Protein AF-A0A5S3UW34-F1 (afdb_monomer)

Solvent-accessible surface area (backbone atoms only — not comparable to full-atom values): 11222 Å² total; per-residue (Å²): 96,86,64,53,44,56,56,47,24,54,54,36,42,78,72,75,40,88,50,52,33,68,52,45,44,57,52,21,54,77,70,61,38,68,46,58,70,44,28,46,50,56,47,50,56,42,38,75,74,68,66,60,89,73,54,70,74,49,48,54,52,50,51,50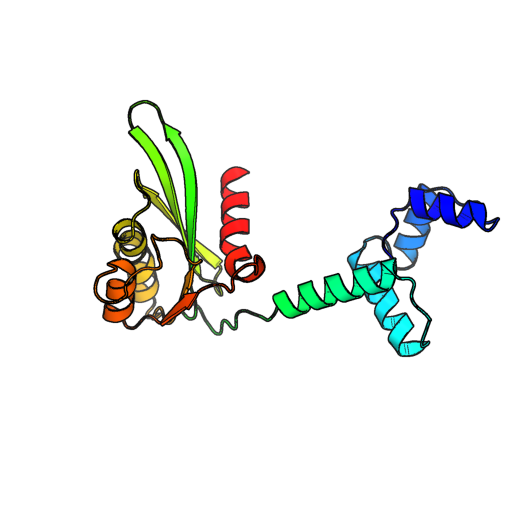,47,50,49,52,52,59,54,53,52,69,81,85,56,90,43,66,34,46,33,32,40,42,49,79,43,82,75,48,71,44,93,97,75,41,50,35,28,33,42,34,40,31,31,70,56,72,63,55,66,49,76,49,80,35,70,58,88,39,23,62,57,59,37,44,50,40,68,77,52,48,51,60,57,36,51,76,71,76,30,66,57,45,24,40,36,30,60,80,48,74,34,62,41,68,62,61,95,76,25,58,25,47,45,51,30,56,76,66,66,27,44,83,45,62,53,60,88,95,46,73,57,78,58,43,65,58,56,50,49,53,54,50,66,75,73,109

Secondary structure (DSSP, 8-state):
----HHHHHHHHHHTT----HHHHHHHHHHTT-SSHHHHHHHHHHHHHHH-PPPPHHHHHHHHHHHHHHHHT------STTS-EEEEEEEEEEETTTEEEEEEEEEETTT--EEEEEESS--HHHHHHHIIIIIHHHHHTTT----EEEE-S-TTT-S-GGG-HHHHHHHHTT-EEEEPPTT-TTTTHHHHHHHHHHHH-

Structure (mmCIF, N/CA/C/O backbone):
data_AF-A0A5S3UW34-F1
#
_entry.id   AF-A0A5S3UW34-F1
#
loop_
_atom_site.group_PDB
_atom_site.id
_atom_site.type_symbol
_atom_site.label_atom_id
_atom_site.label_alt_id
_atom_site.label_comp_id
_atom_site.label_asym_id
_atom_site.label_entity_id
_atom_site.label_seq_id
_atom_site.pdbx_PDB_ins_code
_atom_site.Cartn_x
_atom_site.Cartn_y
_atom_site.Cartn_z
_atom_site.occupancy
_atom_site.B_iso_or_equiv
_atom_site.auth_seq_id
_atom_site.auth_comp_id
_atom_site.auth_asym_id
_atom_site.auth_atom_id
_atom_site.pdbx_PDB_model_num
ATOM 1 N N . PRO A 1 1 ? -19.300 14.286 23.285 1.00 77.81 1 PRO A N 1
ATOM 2 C CA . PRO A 1 1 ? -18.092 13.432 23.132 1.00 77.81 1 PRO A CA 1
ATOM 3 C C . PRO A 1 1 ? -16.837 14.177 22.623 1.00 77.81 1 PRO A C 1
ATOM 5 O O . PRO A 1 1 ? -15.735 13.775 22.987 1.00 77.81 1 PRO A O 1
ATOM 8 N N . ALA A 1 2 ? -16.990 15.236 21.809 1.00 76.75 2 ALA A N 1
ATOM 9 C CA . ALA A 1 2 ? -15.899 15.900 21.075 1.00 76.75 2 ALA A CA 1
ATOM 10 C C . ALA A 1 2 ? -14.986 16.829 21.897 1.00 76.75 2 ALA A C 1
ATOM 12 O O . ALA A 1 2 ? -13.933 17.244 21.423 1.00 76.75 2 ALA A O 1
ATOM 13 N N . HIS A 1 3 ? -15.357 17.182 23.125 1.00 84.88 3 HIS A N 1
ATOM 14 C CA . HIS A 1 3 ? -14.523 18.041 23.962 1.00 84.88 3 HIS A CA 1
ATOM 15 C C . HIS A 1 3 ? -13.394 17.258 24.637 1.00 84.88 3 HIS A C 1
ATOM 17 O O . HIS A 1 3 ? -13.577 16.127 25.085 1.00 84.88 3 HIS A O 1
ATOM 23 N N . GLY A 1 4 ? -12.221 17.888 24.743 1.00 85.75 4 GLY A N 1
ATOM 24 C CA . GLY A 1 4 ? -11.148 17.434 25.627 1.00 85.75 4 GLY A CA 1
ATOM 25 C C . GLY A 1 4 ? -11.466 17.713 27.101 1.00 85.75 4 GLY A C 1
ATOM 26 O O . GLY A 1 4 ? -12.399 18.455 27.422 1.00 85.75 4 GLY A O 1
ATOM 27 N N . GLN A 1 5 ? -10.669 17.146 28.009 1.00 90.00 5 GLN A N 1
ATOM 28 C CA . GLN A 1 5 ? -10.894 17.224 29.462 1.00 90.00 5 GLN A CA 1
ATOM 29 C C . GLN A 1 5 ? -10.982 18.672 29.992 1.00 90.00 5 GLN A C 1
ATOM 31 O O . GLN A 1 5 ? -11.862 18.994 30.786 1.00 90.00 5 GLN A O 1
ATOM 36 N N . HIS A 1 6 ? -10.135 19.579 29.488 1.00 91.62 6 HIS A N 1
ATOM 37 C CA . HIS A 1 6 ? -10.123 20.990 29.898 1.00 91.62 6 HIS A CA 1
ATOM 38 C C . HIS A 1 6 ? -11.325 21.765 29.355 1.00 91.62 6 HIS A C 1
ATOM 40 O O . HIS A 1 6 ? -11.953 22.525 30.084 1.00 91.62 6 HIS A O 1
ATOM 46 N N . ARG A 1 7 ? -11.700 21.527 28.093 1.00 90.56 7 ARG A N 1
ATOM 47 C CA . ARG A 1 7 ? -12.892 22.147 27.504 1.00 90.56 7 ARG A CA 1
ATOM 48 C C . ARG A 1 7 ? -14.166 21.682 28.209 1.00 90.56 7 ARG A C 1
ATOM 50 O O . ARG A 1 7 ? -15.016 22.502 28.513 1.00 90.56 7 ARG A O 1
ATOM 57 N N . THR A 1 8 ? -14.253 20.396 28.542 1.00 92.12 8 THR A N 1
ATOM 58 C CA . THR A 1 8 ? -15.377 19.831 29.308 1.00 92.12 8 THR A CA 1
ATOM 59 C C . THR A 1 8 ? -15.473 20.459 30.699 1.00 92.12 8 THR A C 1
ATOM 61 O O . THR A 1 8 ? -16.551 20.861 31.116 1.00 92.12 8 THR A O 1
ATOM 64 N N . SER A 1 9 ? -14.340 20.608 31.392 1.00 94.94 9 SER A N 1
ATOM 65 C CA . SER A 1 9 ? -14.259 21.304 32.684 1.00 94.94 9 SER A CA 1
ATOM 66 C C . SER A 1 9 ? -14.766 22.753 32.599 1.00 94.94 9 SER A C 1
ATOM 68 O O . SER A 1 9 ? -15.541 23.183 33.453 1.00 94.94 9 SER A O 1
ATOM 70 N N . ASN A 1 10 ? -14.404 23.486 31.541 1.00 94.25 10 ASN A N 1
ATOM 71 C CA . ASN A 1 10 ? -14.883 24.852 31.317 1.00 94.25 10 ASN A CA 1
ATOM 72 C C . ASN A 1 10 ? -16.392 24.917 31.029 1.00 94.25 10 ASN A C 1
ATOM 74 O O . ASN A 1 10 ? -17.062 25.803 31.554 1.00 94.25 10 ASN A O 1
ATOM 78 N N . GLU A 1 11 ? -16.938 23.994 30.231 1.00 92.50 11 GLU A N 1
ATOM 79 C CA . GLU A 1 11 ? -18.384 23.948 29.962 1.00 92.50 11 GLU A CA 1
ATOM 80 C C . GLU A 1 11 ? -19.192 23.593 31.218 1.00 92.50 11 GLU A C 1
ATOM 82 O O . GLU A 1 11 ? -20.201 24.236 31.498 1.00 92.50 11 GLU A O 1
ATOM 87 N N . LEU A 1 12 ? -18.710 22.652 32.038 1.00 93.38 12 LEU A N 1
ATOM 88 C CA . LEU A 1 12 ? -19.326 22.327 33.330 1.00 93.38 12 LEU A CA 1
ATOM 89 C C . LEU A 1 12 ? -19.333 23.532 34.276 1.00 93.38 12 LEU A C 1
ATOM 91 O O . LEU A 1 12 ? -20.335 23.794 34.939 1.00 93.38 12 LEU A O 1
ATOM 95 N N . ARG A 1 13 ? -18.252 24.321 34.284 1.00 94.56 13 ARG A N 1
ATOM 96 C CA . ARG A 1 13 ? -18.172 25.534 35.106 1.00 94.56 13 ARG A CA 1
ATOM 97 C C . ARG A 1 13 ? -19.239 26.559 34.730 1.00 94.56 13 ARG A C 1
ATOM 99 O O . ARG A 1 13 ? -19.814 27.171 35.624 1.00 94.56 13 ARG A O 1
ATOM 106 N N . LYS A 1 14 ? -19.538 26.728 33.437 1.00 93.06 14 LYS A N 1
ATOM 107 C CA . LYS A 1 14 ? -20.626 27.615 32.978 1.00 93.06 14 LYS A CA 1
ATOM 108 C C . LYS A 1 14 ? -22.001 27.164 33.481 1.00 93.06 14 LYS A C 1
ATOM 110 O O . LYS A 1 14 ? -22.890 27.990 33.622 1.00 93.06 14 LYS A O 1
ATOM 115 N N . GLN A 1 15 ? -22.156 25.876 33.777 1.00 92.56 15 GLN A N 1
ATOM 116 C CA . GLN A 1 15 ? -23.370 25.277 34.336 1.00 92.56 15 GLN A CA 1
ATOM 117 C C . GLN A 1 15 ? -23.355 25.227 35.877 1.00 92.56 15 GLN A C 1
ATOM 119 O O . GLN A 1 15 ? -24.213 24.592 36.480 1.00 92.56 15 GLN A O 1
ATOM 124 N N . GLY A 1 16 ? -22.374 25.865 36.528 1.00 93.88 16 GLY A N 1
ATOM 125 C CA . GLY A 1 16 ? -22.238 25.885 37.988 1.00 93.88 16 GLY A CA 1
ATOM 126 C C . GLY A 1 16 ? -21.572 24.643 38.590 1.00 93.88 16 GLY A C 1
ATOM 127 O O . GLY A 1 16 ? -21.506 24.517 39.810 1.00 93.88 16 GLY A O 1
ATOM 128 N N . VAL A 1 17 ? -21.042 23.732 37.766 1.00 95.00 17 VAL A N 1
ATOM 129 C CA . VAL A 1 17 ? -20.365 22.509 38.218 1.00 95.00 17 VAL A CA 1
ATOM 130 C C . VAL A 1 17 ? -18.847 22.696 38.175 1.00 95.00 17 VAL A C 1
ATOM 132 O O . VAL A 1 17 ? -18.231 22.798 37.113 1.00 95.00 17 VAL A O 1
ATOM 135 N N . PHE A 1 18 ? -18.210 22.711 39.345 1.00 94.12 18 PHE A N 1
ATOM 136 C CA . PHE A 1 18 ? -16.778 22.987 39.481 1.00 94.12 18 PHE A CA 1
ATOM 137 C C . PHE A 1 18 ? -15.956 21.697 39.570 1.00 94.12 18 PHE A C 1
ATOM 139 O O . PHE A 1 18 ? -15.759 21.135 40.643 1.00 94.12 18 PHE A O 1
ATOM 146 N N . VAL A 1 19 ? -15.429 21.243 38.431 1.00 94.88 19 VAL A N 1
ATOM 147 C CA . VAL A 1 19 ? -14.521 20.085 38.346 1.00 94.88 19 VAL A CA 1
ATOM 148 C C . VAL A 1 19 ? -13.300 20.468 37.517 1.00 94.88 19 VAL A C 1
ATOM 150 O O . VAL A 1 19 ? -13.445 21.100 36.473 1.00 94.88 19 VAL A O 1
ATOM 153 N N . SER A 1 20 ? -12.091 20.106 37.959 1.00 95.50 20 SER A N 1
ATOM 154 C CA . SER A 1 20 ? -10.848 20.368 37.215 1.00 95.50 20 SER A CA 1
ATOM 155 C C . SER A 1 20 ? -10.716 19.467 35.980 1.00 95.50 20 SER A C 1
ATOM 157 O O . SER A 1 20 ? -11.310 18.393 35.921 1.00 95.50 20 SER A O 1
ATOM 159 N N . GLY A 1 21 ? -9.890 19.853 34.999 1.00 93.12 21 GLY A N 1
ATOM 160 C CA . GLY A 1 21 ? -9.625 19.011 33.821 1.00 93.12 21 GLY A CA 1
ATOM 161 C C . GLY A 1 21 ? -9.104 17.613 34.185 1.00 93.12 21 GLY A C 1
ATOM 162 O O . GLY A 1 21 ? -9.556 16.619 33.620 1.00 93.12 21 GLY A O 1
ATOM 163 N N . SER A 1 22 ? -8.227 17.514 35.188 1.00 95.19 22 SER A N 1
ATOM 164 C CA . SER A 1 22 ? -7.768 16.225 35.725 1.00 95.19 22 SER A CA 1
ATOM 165 C C . SER A 1 22 ? -8.901 15.449 36.403 1.00 95.19 22 SER A C 1
ATOM 167 O O . SER A 1 22 ? -9.013 14.242 36.211 1.00 95.19 22 SER A O 1
ATOM 169 N N . GLY A 1 23 ? -9.790 16.135 37.132 1.00 95.69 23 GLY A N 1
ATOM 170 C CA . GLY A 1 23 ? -10.987 15.529 37.721 1.00 95.69 23 GLY A CA 1
ATOM 171 C C . GLY A 1 23 ? -11.925 14.935 36.668 1.00 95.69 23 GLY A C 1
ATOM 172 O O . GLY A 1 23 ? -12.374 13.800 36.820 1.00 95.69 23 GLY A O 1
ATOM 173 N N . VAL A 1 24 ? -12.143 15.645 35.555 1.00 95.31 24 VAL A N 1
ATOM 174 C CA . VAL A 1 24 ? -12.906 15.133 34.403 1.00 95.31 24 VAL A CA 1
ATOM 175 C C . VAL A 1 24 ? -12.277 13.845 33.866 1.00 95.31 24 VAL A C 1
ATOM 177 O O . VAL A 1 24 ? -12.989 12.867 33.650 1.00 95.31 24 VAL A O 1
ATOM 180 N N . ARG A 1 25 ? -10.947 13.800 33.706 1.00 92.38 25 ARG A N 1
ATOM 181 C CA . ARG A 1 25 ? -10.241 12.592 33.247 1.00 92.38 25 ARG A CA 1
ATOM 182 C C . ARG A 1 25 ? -10.419 11.414 34.203 1.00 92.38 25 ARG A C 1
ATOM 184 O O . ARG A 1 25 ? -10.706 10.311 33.745 1.00 92.38 25 ARG A O 1
ATOM 191 N N . SER A 1 26 ? -10.276 11.633 35.508 1.00 95.75 26 SER A N 1
ATOM 192 C CA . SER A 1 26 ? -10.452 10.578 36.515 1.00 95.75 26 SER A CA 1
ATOM 193 C C . SER A 1 26 ? -11.883 10.039 36.545 1.00 95.75 26 SER A C 1
ATOM 195 O O . 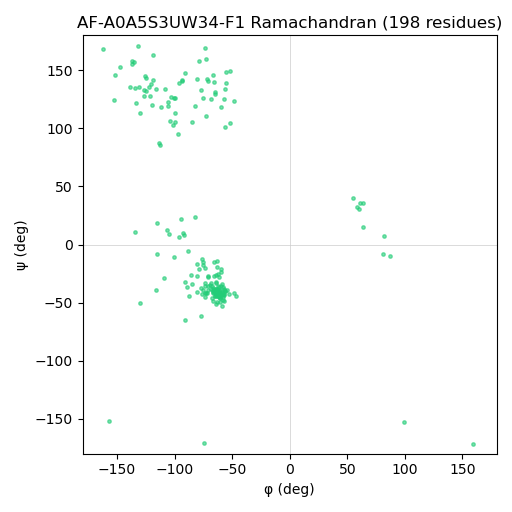SER A 1 26 ? -12.089 8.836 36.684 1.00 95.75 26 SER A O 1
ATOM 197 N N . ILE A 1 27 ? -12.887 10.905 36.374 1.00 94.75 27 ILE A N 1
ATOM 198 C CA . ILE A 1 27 ? -14.288 10.484 36.224 1.00 94.75 27 ILE A CA 1
ATOM 199 C C . ILE A 1 27 ? -14.442 9.647 34.954 1.00 94.75 27 ILE A C 1
ATOM 201 O O . ILE A 1 27 ? -14.970 8.542 35.017 1.00 94.75 27 ILE A O 1
ATOM 205 N N . TRP A 1 28 ? -13.928 10.122 33.820 1.00 95.44 28 TRP A N 1
ATOM 206 C CA . TRP A 1 28 ? -13.996 9.375 32.570 1.00 95.44 28 TRP A CA 1
ATOM 207 C C . TRP A 1 28 ? -13.364 7.990 32.668 1.00 95.44 28 TRP A C 1
ATOM 209 O O . TRP A 1 28 ? -13.982 7.036 32.218 1.00 95.44 28 TRP A O 1
ATOM 219 N N . LEU A 1 29 ? -12.198 7.846 33.298 1.00 92.88 29 LEU A N 1
ATOM 220 C CA . LEU A 1 29 ? -11.568 6.537 33.498 1.00 92.88 29 LEU A CA 1
ATOM 221 C C . LEU A 1 29 ? -12.469 5.566 34.273 1.00 92.88 29 LEU A C 1
ATOM 223 O O . LEU A 1 29 ? -12.617 4.420 33.860 1.00 92.88 29 LEU A O 1
ATOM 227 N N . ARG A 1 30 ? -13.124 6.029 35.345 1.00 94.94 30 ARG A N 1
ATOM 228 C CA . ARG A 1 30 ? -14.034 5.195 36.154 1.00 94.94 30 ARG A CA 1
ATOM 229 C C . ARG A 1 30 ? -15.284 4.747 35.400 1.00 94.94 30 ARG A C 1
ATOM 231 O O . ARG A 1 30 ? -15.838 3.705 35.723 1.00 94.94 30 ARG A O 1
ATOM 238 N N . HIS A 1 31 ? -15.713 5.521 34.407 1.00 92.81 31 HIS A N 1
ATOM 239 C CA . HIS A 1 31 ? -16.898 5.230 33.599 1.00 92.81 31 HIS A CA 1
ATOM 240 C C . HIS A 1 31 ? -16.563 4.708 32.194 1.00 92.81 31 HIS A C 1
ATOM 242 O O . HIS A 1 31 ? -17.455 4.607 31.358 1.00 92.81 31 HIS A O 1
ATOM 248 N N . GLY A 1 32 ? -15.294 4.398 31.904 1.00 91.19 32 GLY A N 1
ATOM 249 C CA . GLY A 1 32 ? -14.874 3.918 30.584 1.00 91.19 32 GLY A CA 1
ATOM 250 C C . GLY A 1 32 ? -15.082 4.938 29.459 1.00 91.19 32 GLY A C 1
ATOM 251 O O . GLY A 1 32 ? -15.439 4.567 28.350 1.00 91.19 32 GLY A O 1
ATOM 252 N N . LEU A 1 33 ? -14.894 6.227 29.735 1.00 93.12 33 LEU A N 1
ATOM 253 C CA . LEU A 1 33 ? -15.079 7.358 28.818 1.00 93.12 33 LEU A CA 1
ATOM 254 C C . LEU A 1 33 ? -13.761 8.094 28.531 1.00 93.12 33 LEU A C 1
ATOM 256 O O . LEU A 1 33 ? -13.757 9.262 28.132 1.00 93.12 33 LEU A O 1
ATOM 260 N N . GLU A 1 34 ? -12.615 7.469 28.784 1.00 88.94 34 GLU A N 1
ATOM 261 C CA . GLU A 1 34 ? -11.316 8.146 28.819 1.00 88.94 34 GLU A CA 1
ATOM 262 C C . GLU A 1 34 ? -10.815 8.589 27.441 1.00 88.94 34 GLU A C 1
ATOM 264 O O . GLU A 1 34 ? -10.141 9.616 27.323 1.00 88.94 34 GLU A O 1
ATOM 269 N N . ASN A 1 35 ? -11.222 7.897 26.378 1.00 86.06 35 ASN A N 1
ATOM 270 C CA . ASN A 1 35 ? -10.866 8.241 25.005 1.00 86.06 35 ASN A CA 1
ATOM 271 C C . ASN A 1 35 ? -12.098 8.573 24.151 1.00 86.06 35 ASN A C 1
ATOM 273 O O . ASN A 1 35 ? -13.240 8.279 24.505 1.00 86.06 35 ASN A O 1
ATOM 277 N N . PHE A 1 36 ? -11.852 9.227 23.015 1.00 84.81 36 PHE A N 1
ATOM 278 C CA . PHE A 1 36 ? -12.913 9.698 22.129 1.00 84.81 36 PHE A CA 1
ATOM 279 C C . PHE A 1 36 ? -13.765 8.548 21.573 1.00 84.81 36 PHE A C 1
ATOM 281 O O . PHE A 1 36 ? -14.986 8.662 21.588 1.00 84.81 36 PHE A O 1
ATOM 288 N N . LYS A 1 37 ? -13.144 7.422 21.185 1.00 82.38 37 LYS A N 1
ATOM 289 C CA . LYS A 1 37 ? -13.840 6.235 20.660 1.00 82.38 37 LYS A CA 1
ATOM 290 C C . LYS A 1 37 ? -14.857 5.690 21.663 1.00 82.38 37 LYS A C 1
ATOM 292 O O . LYS A 1 37 ? -16.013 5.477 21.312 1.00 82.38 37 LYS A O 1
ATOM 297 N N . LYS A 1 38 ? -14.457 5.531 22.927 1.00 88.50 38 LYS A N 1
ATOM 298 C CA . LYS A 1 38 ? -15.356 5.066 23.990 1.00 88.50 38 LYS A CA 1
ATOM 299 C C . LYS A 1 38 ? -16.463 6.073 24.303 1.00 88.50 38 LYS A C 1
ATOM 301 O O . LYS A 1 38 ? -17.609 5.677 24.473 1.00 88.50 38 LYS A O 1
ATOM 306 N N . ARG A 1 39 ? -16.155 7.378 24.302 1.00 91.88 39 ARG A N 1
ATOM 307 C CA . ARG A 1 39 ? -17.177 8.433 24.454 1.00 91.88 39 ARG A CA 1
ATOM 308 C C . ARG A 1 39 ? -18.182 8.462 23.310 1.00 91.88 39 ARG A C 1
ATOM 310 O O . ARG A 1 39 ? -19.315 8.872 23.529 1.00 91.88 39 ARG A O 1
ATOM 317 N N . LEU A 1 40 ? -17.756 8.104 22.104 1.00 87.44 40 LEU A N 1
ATOM 318 C CA . LEU A 1 40 ? -18.621 8.065 20.935 1.00 87.44 40 LEU A CA 1
ATOM 319 C C . LEU A 1 40 ? -19.527 6.833 20.965 1.00 87.44 40 LEU A C 1
ATOM 321 O O . LEU A 1 40 ? -20.728 6.990 20.798 1.00 87.44 40 LEU A O 1
ATOM 325 N N . LYS A 1 41 ? -18.987 5.663 21.330 1.00 86.81 41 LYS A N 1
ATOM 326 C CA . LYS A 1 41 ? -19.785 4.452 21.578 1.00 86.81 41 LYS A CA 1
ATOM 327 C C . LYS A 1 41 ? -20.847 4.670 22.660 1.00 86.81 41 LYS A C 1
ATOM 329 O O . LYS A 1 41 ? -22.019 4.417 22.437 1.00 86.81 41 LYS A O 1
ATOM 334 N N . ALA A 1 42 ? -20.457 5.243 23.799 1.00 89.38 42 ALA A N 1
ATOM 335 C CA . ALA A 1 42 ? -21.406 5.561 24.865 1.00 89.38 42 ALA A CA 1
ATOM 336 C C . ALA A 1 42 ? -22.487 6.568 24.427 1.00 89.38 42 ALA A C 1
ATOM 338 O O . ALA A 1 42 ? -23.584 6.567 24.978 1.00 89.38 42 ALA A O 1
ATOM 339 N N . LEU A 1 43 ? -22.188 7.444 23.457 1.00 88.50 43 LEU A N 1
ATOM 340 C CA . LEU A 1 43 ? -23.188 8.344 22.887 1.00 88.50 43 LEU A CA 1
ATOM 341 C C . LEU A 1 43 ? -24.180 7.586 21.996 1.00 88.50 43 LEU A C 1
ATOM 343 O O . LEU A 1 43 ? -25.369 7.860 22.090 1.00 88.50 43 LEU A O 1
ATOM 347 N N . GLU A 1 44 ? -23.712 6.649 21.172 1.00 84.06 44 GLU A N 1
ATOM 348 C CA . GLU A 1 44 ? -24.571 5.792 20.340 1.00 84.06 44 GLU A CA 1
ATOM 349 C C . GLU A 1 44 ? -25.514 4.952 21.194 1.00 84.06 44 GLU A C 1
ATOM 351 O O . GLU A 1 44 ? -26.723 4.989 20.980 1.00 84.06 44 GLU A O 1
ATOM 356 N N . ASP A 1 45 ? -24.970 4.278 22.210 1.00 86.94 45 ASP A N 1
ATOM 357 C CA . ASP A 1 45 ? -25.751 3.465 23.143 1.00 86.94 45 ASP A CA 1
ATOM 358 C C . ASP A 1 45 ? -26.832 4.321 23.824 1.00 86.94 45 ASP A C 1
ATOM 360 O O . ASP A 1 45 ? -27.974 3.898 23.995 1.00 86.94 45 ASP A O 1
ATOM 364 N N . LYS A 1 46 ? -26.498 5.569 24.173 1.00 86.44 46 LYS A N 1
ATOM 365 C CA . LYS A 1 46 ? -27.446 6.499 24.787 1.00 86.44 46 LYS A CA 1
ATOM 366 C C . LYS A 1 46 ? -28.522 6.986 23.813 1.00 86.44 46 LYS A C 1
ATOM 368 O O . LYS A 1 46 ? -29.677 7.105 24.205 1.00 86.44 46 LYS A O 1
ATOM 373 N N . VAL A 1 47 ? -28.176 7.251 22.554 1.00 86.31 47 VAL A N 1
ATOM 374 C CA . VAL A 1 47 ? -29.155 7.605 21.508 1.00 86.31 47 VAL A CA 1
ATOM 375 C C . VAL A 1 47 ? -30.118 6.448 21.261 1.00 86.31 47 VAL A C 1
ATOM 377 O O . VAL A 1 47 ? -31.323 6.677 21.209 1.00 86.31 47 VAL A O 1
ATOM 380 N N . ALA A 1 48 ? -29.604 5.221 21.166 1.00 81.81 48 ALA A N 1
ATOM 381 C CA . ALA A 1 48 ? -30.408 4.029 20.917 1.00 81.81 48 ALA A CA 1
ATOM 382 C C . ALA A 1 48 ? -31.379 3.714 22.068 1.00 81.81 48 ALA A C 1
ATOM 384 O O . ALA A 1 48 ? -32.513 3.318 21.815 1.00 81.81 48 ALA A O 1
ATOM 385 N N . ASN A 1 49 ? -30.949 3.911 23.318 1.00 84.75 49 ASN A N 1
ATOM 386 C CA . ASN A 1 49 ? -31.749 3.561 24.494 1.00 84.75 49 ASN A CA 1
ATOM 387 C C . ASN A 1 49 ? -32.679 4.686 24.970 1.00 84.75 49 ASN A C 1
ATOM 389 O O . ASN A 1 49 ? -33.775 4.409 25.449 1.00 84.75 49 ASN A O 1
ATOM 393 N N . GLU A 1 50 ? -32.244 5.945 24.884 1.00 86.56 50 GLU A N 1
ATOM 394 C CA . GLU A 1 50 ? -32.942 7.082 25.503 1.00 86.56 50 GLU A CA 1
ATOM 395 C C . GLU A 1 50 ? -33.495 8.091 24.483 1.00 86.56 50 GLU A C 1
ATOM 397 O O . GLU A 1 50 ? -34.216 9.007 24.873 1.00 86.56 50 GLU A O 1
ATOM 402 N N . GLY A 1 51 ? -33.169 7.967 23.189 1.00 77.50 51 GLY A N 1
ATOM 403 C CA . GLY A 1 51 ? -33.701 8.855 22.148 1.00 77.50 51 GLY A CA 1
ATOM 404 C C . GLY A 1 51 ? -33.327 10.330 22.338 1.00 77.50 51 GLY A C 1
ATOM 405 O O . GLY A 1 51 ? -34.139 11.219 22.087 1.00 77.50 51 GLY A O 1
ATOM 406 N N . ILE A 1 52 ? -32.115 10.607 22.830 1.00 84.25 52 ILE A N 1
ATOM 407 C CA . ILE A 1 52 ? -31.679 11.973 23.152 1.00 84.25 52 ILE A CA 1
ATOM 408 C C . ILE A 1 52 ? -31.543 12.864 21.906 1.00 84.25 52 ILE A C 1
ATOM 410 O O . ILE A 1 52 ? -31.088 12.425 20.850 1.00 84.25 52 ILE A O 1
ATOM 414 N N . ILE A 1 53 ? -31.847 14.157 22.061 1.00 82.25 53 ILE A N 1
ATOM 415 C CA . ILE A 1 53 ? -31.580 15.171 21.033 1.00 82.25 53 ILE A CA 1
ATOM 416 C C . ILE A 1 53 ? -30.078 15.480 21.019 1.00 82.25 53 ILE A C 1
ATOM 418 O O . ILE A 1 53 ? -29.481 15.809 22.048 1.00 82.25 53 ILE A O 1
ATOM 422 N N . LEU A 1 54 ? -29.465 15.363 19.844 1.00 84.25 54 LEU A N 1
ATOM 423 C CA . LEU A 1 54 ? -28.040 15.590 19.635 1.00 84.25 54 LEU A CA 1
ATOM 424 C C . LEU A 1 54 ? -27.755 17.046 19.257 1.00 84.25 54 LEU A C 1
ATOM 426 O O . LEU A 1 54 ? -28.538 17.688 18.569 1.00 84.25 54 LEU A O 1
ATOM 430 N N . THR A 1 55 ? -26.594 17.551 19.673 1.00 82.88 55 THR A N 1
ATOM 431 C CA . THR A 1 55 ? -26.050 18.817 19.155 1.00 82.88 55 THR A CA 1
ATOM 432 C C . THR A 1 55 ? -25.405 18.614 17.781 1.00 82.88 55 THR A C 1
ATOM 434 O O . THR A 1 55 ? -24.931 17.516 17.492 1.00 82.88 55 THR A O 1
ATOM 437 N N . ASP A 1 56 ? -25.270 19.670 16.974 1.00 76.75 56 ASP A N 1
ATOM 438 C CA . ASP A 1 56 ? -24.619 19.595 15.651 1.00 76.75 56 ASP A CA 1
ATOM 439 C C . ASP A 1 56 ? -23.221 18.964 15.724 1.00 76.75 56 ASP A C 1
ATOM 441 O O . ASP A 1 56 ? -22.883 18.067 14.961 1.00 76.75 56 ASP A O 1
ATOM 445 N N . ALA A 1 57 ? -22.425 19.334 16.732 1.00 78.44 57 ALA A N 1
ATOM 446 C CA . ALA A 1 57 ? -21.096 18.759 16.944 1.00 78.44 57 ALA A CA 1
ATOM 447 C C . ALA A 1 57 ? -21.123 17.253 17.281 1.00 78.44 57 ALA A C 1
ATOM 449 O O . ALA A 1 57 ? -20.133 16.551 17.067 1.00 78.44 57 ALA A O 1
ATOM 450 N N . GLN A 1 58 ? -22.220 16.751 17.854 1.00 80.19 58 GLN A N 1
ATOM 451 C CA . GLN A 1 58 ? -22.436 15.324 18.103 1.00 80.19 58 GLN A CA 1
ATOM 452 C C . GLN A 1 58 ? -22.908 14.595 16.851 1.00 80.19 58 GLN A C 1
ATOM 454 O O . GLN A 1 58 ? -22.410 13.500 16.601 1.00 80.19 58 GLN A O 1
ATOM 459 N N . VAL A 1 59 ? -23.801 15.210 16.073 1.00 82.38 59 VAL A N 1
ATOM 460 C CA . VAL A 1 59 ? -24.237 14.702 14.766 1.00 82.38 59 VAL A CA 1
ATOM 461 C C . VAL A 1 59 ? -23.028 14.560 13.848 1.00 82.38 59 VAL A C 1
ATOM 463 O O . VAL A 1 59 ? -22.724 13.449 13.434 1.00 82.38 59 VAL A O 1
ATOM 466 N N . THR A 1 60 ? -22.224 15.613 13.681 1.00 74.69 60 THR A N 1
ATOM 467 C CA . THR A 1 60 ? -20.992 15.564 12.876 1.00 74.69 60 THR A CA 1
ATOM 468 C C . THR A 1 60 ? -20.002 14.508 13.379 1.00 74.69 60 THR A C 1
ATOM 470 O O . THR A 1 60 ? -19.323 13.861 12.587 1.00 74.69 60 THR A O 1
ATOM 473 N N . ALA A 1 61 ? -19.890 14.303 14.697 1.00 76.62 61 ALA A N 1
ATOM 474 C CA . ALA A 1 61 ? -19.010 13.272 15.247 1.00 76.62 61 ALA A CA 1
ATOM 475 C C . ALA A 1 61 ? -19.502 11.846 14.942 1.00 7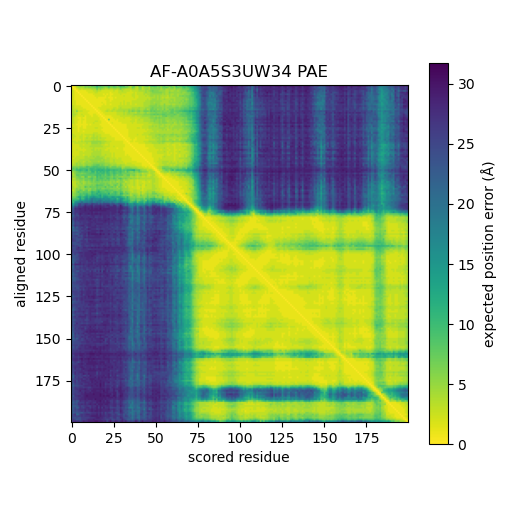6.62 61 ALA A C 1
ATOM 477 O O . ALA A 1 61 ? -18.677 10.970 14.683 1.00 76.62 61 ALA A O 1
ATOM 478 N N . LEU A 1 62 ? -20.818 11.615 14.977 1.00 79.12 62 LEU A N 1
ATOM 479 C CA . LEU A 1 62 ? -21.435 10.333 14.635 1.00 79.12 62 LEU A CA 1
ATOM 480 C C . LEU A 1 62 ? -21.418 10.080 13.130 1.00 79.12 62 LEU A C 1
ATOM 482 O O . LEU A 1 62 ? -21.073 8.981 12.722 1.00 79.12 62 LEU A O 1
ATOM 486 N N . GLU A 1 63 ? -21.701 11.088 12.309 1.00 74.38 63 GLU A N 1
ATOM 487 C CA . GLU A 1 63 ? -21.578 11.018 10.849 1.00 74.38 63 GLU A CA 1
ATOM 488 C C . GLU A 1 63 ? -20.140 10.739 10.432 1.00 74.38 63 GLU A C 1
ATOM 490 O O . GLU A 1 63 ? -19.907 9.881 9.591 1.00 74.38 63 GLU A O 1
ATOM 495 N N . LYS A 1 64 ? -19.157 11.393 11.065 1.00 69.75 64 LYS A N 1
ATOM 496 C CA . LYS A 1 64 ? -17.743 11.112 10.813 1.00 69.75 64 LYS A CA 1
ATOM 497 C C . LYS A 1 64 ? -17.380 9.674 11.167 1.00 69.75 64 LYS A C 1
ATOM 499 O O . LYS A 1 64 ? -16.704 9.033 10.380 1.00 69.75 64 LYS A O 1
ATOM 504 N N . LYS A 1 65 ? -17.844 9.152 12.308 1.00 70.69 65 LYS A N 1
ATOM 505 C CA . LYS A 1 65 ? -17.620 7.743 12.659 1.00 70.69 65 LYS A CA 1
ATOM 506 C C . LYS A 1 65 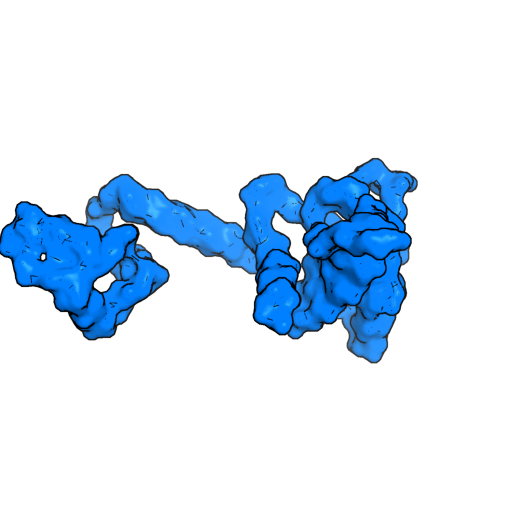? -18.350 6.801 11.711 1.00 70.69 65 LYS A C 1
ATOM 508 O O . LYS A 1 65 ? -17.756 5.824 11.305 1.00 70.69 65 LYS A O 1
ATOM 513 N N . LYS A 1 66 ? -19.594 7.092 11.333 1.00 60.91 66 LYS A N 1
ATOM 514 C CA . LYS A 1 66 ? -20.345 6.291 10.365 1.00 60.91 66 LYS A CA 1
ATOM 515 C C . LYS A 1 66 ? -19.640 6.278 9.012 1.00 60.91 66 LYS A C 1
ATOM 517 O O . LYS A 1 66 ? -19.512 5.219 8.429 1.00 60.91 66 LYS A O 1
ATOM 522 N N . HIS A 1 67 ? -19.111 7.412 8.562 1.00 53.84 67 HIS A N 1
ATOM 523 C CA . HIS A 1 67 ? -18.263 7.478 7.379 1.00 53.84 67 HIS A CA 1
ATOM 524 C C . HIS A 1 67 ? -16.932 6.751 7.566 1.00 53.84 67 HIS A C 1
ATOM 526 O O . HIS A 1 67 ? -16.485 6.122 6.621 1.00 53.84 67 HIS A O 1
ATOM 532 N N . ASP A 1 68 ? -16.310 6.801 8.746 1.00 51.56 68 ASP A N 1
ATOM 533 C CA . ASP A 1 68 ? -15.099 6.034 9.052 1.00 51.56 68 ASP A CA 1
ATOM 534 C C . ASP A 1 68 ? -15.385 4.518 9.107 1.00 51.56 68 ASP A C 1
ATOM 536 O O . ASP A 1 68 ? -14.559 3.741 8.652 1.00 51.56 68 ASP A O 1
ATOM 540 N N . ASP A 1 69 ? -16.552 4.094 9.599 1.00 50.44 69 ASP A N 1
ATOM 541 C CA . ASP A 1 69 ? -17.000 2.697 9.679 1.00 50.44 69 ASP A CA 1
ATOM 542 C C . ASP A 1 69 ? -17.482 2.187 8.296 1.00 50.44 69 ASP A C 1
ATOM 544 O O . ASP A 1 69 ? -17.189 1.056 7.928 1.00 50.44 69 ASP A O 1
ATOM 548 N N . GLU A 1 70 ? -18.152 3.021 7.487 1.00 43.97 70 GLU A N 1
ATOM 549 C CA . GLU A 1 70 ? -18.557 2.734 6.095 1.00 43.97 70 GLU A CA 1
ATOM 550 C C . GLU A 1 70 ? -17.372 2.772 5.118 1.00 43.97 70 GLU A C 1
ATOM 552 O O . GLU A 1 70 ? -17.341 2.017 4.147 1.00 43.97 70 GLU A O 1
ATOM 557 N N . ALA A 1 71 ? -16.377 3.630 5.354 1.00 42.88 71 ALA A N 1
ATOM 558 C CA . ALA A 1 71 ? -15.117 3.627 4.611 1.00 42.88 71 ALA A CA 1
ATOM 559 C C . ALA A 1 71 ? -14.143 2.546 5.124 1.00 42.88 71 ALA A C 1
ATOM 561 O O . ALA A 1 71 ? -13.265 2.118 4.374 1.00 42.88 71 ALA A O 1
ATOM 562 N N . CYS A 1 72 ? -14.386 2.025 6.332 1.00 42.06 72 CYS A N 1
ATOM 563 C CA . CYS A 1 72 ? -13.968 0.705 6.796 1.00 42.06 72 CYS A CA 1
ATOM 564 C C . CYS A 1 72 ? -14.935 -0.399 6.323 1.00 42.06 72 CYS A C 1
ATOM 566 O O . CYS A 1 72 ? -14.990 -1.465 6.933 1.00 42.06 72 CYS A O 1
ATOM 568 N N . GLY A 1 73 ? -15.682 -0.173 5.232 1.00 44.78 73 GLY A N 1
ATOM 569 C CA . GLY A 1 73 ? -16.213 -1.259 4.421 1.00 44.78 73 GLY A CA 1
ATOM 570 C C . GLY A 1 73 ? -15.037 -2.158 4.086 1.00 44.78 73 GLY A C 1
ATOM 571 O O . GLY A 1 73 ? -14.140 -1.745 3.346 1.00 44.78 73 GLY A O 1
ATOM 572 N N . GLU A 1 74 ? -14.979 -3.306 4.761 1.00 47.25 74 GLU A N 1
ATOM 573 C CA . GLU A 1 74 ? -13.861 -4.225 4.685 1.00 47.25 74 GLU A CA 1
ATOM 574 C C . GLU A 1 74 ? -13.538 -4.433 3.217 1.00 47.25 74 GLU A C 1
ATOM 576 O O . GLU A 1 74 ? -14.381 -4.810 2.401 1.00 47.25 74 GLU A O 1
ATOM 581 N N . ILE A 1 75 ? -12.293 -4.146 2.868 1.00 57.50 75 ILE A N 1
ATOM 582 C CA . ILE A 1 75 ? -11.709 -4.816 1.735 1.00 57.50 75 ILE A CA 1
ATOM 583 C C . ILE A 1 75 ? -11.846 -6.304 2.082 1.00 57.50 75 ILE A C 1
ATOM 585 O O . ILE A 1 75 ? -11.131 -6.790 2.958 1.00 57.50 75 ILE A O 1
ATOM 589 N N . GLU A 1 76 ? -12.837 -6.984 1.504 1.00 59.72 76 GLU A N 1
ATOM 590 C CA . GLU A 1 76 ? -13.043 -8.408 1.743 1.00 59.72 76 GLU A CA 1
ATOM 591 C C . GLU A 1 76 ? -11.773 -9.124 1.295 1.00 59.72 76 GLU A C 1
ATOM 593 O O . GLU A 1 76 ? -11.363 -9.025 0.139 1.00 59.72 76 GLU A O 1
ATOM 598 N N . THR A 1 77 ? -11.107 -9.786 2.236 1.00 73.50 77 THR A N 1
ATOM 599 C CA . THR A 1 77 ? -9.878 -10.543 1.989 1.00 73.50 77 THR A CA 1
ATOM 600 C C . THR A 1 77 ? -10.075 -11.907 2.610 1.00 73.50 77 THR A C 1
ATOM 602 O O . THR A 1 77 ? -10.250 -12.023 3.820 1.00 73.50 77 THR A O 1
ATOM 605 N N . ALA A 1 78 ? -10.136 -12.941 1.777 1.00 85.06 78 ALA A N 1
ATOM 606 C CA . ALA A 1 78 ? -10.506 -14.275 2.241 1.00 85.06 78 ALA A CA 1
ATOM 607 C C . ALA A 1 78 ? -9.291 -15.114 2.665 1.00 85.06 78 ALA A C 1
ATOM 609 O O . ALA A 1 78 ? -9.398 -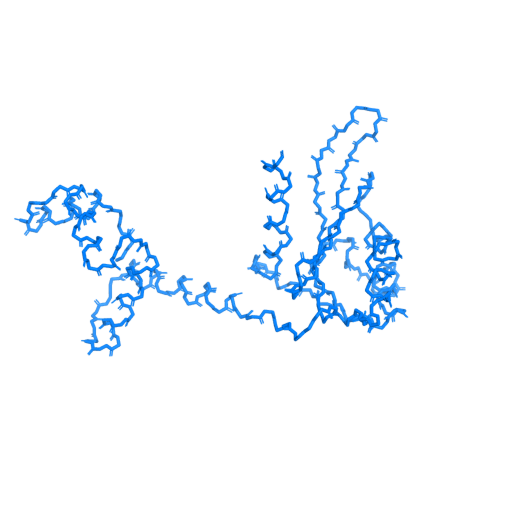15.953 3.556 1.00 85.06 78 ALA A O 1
ATOM 610 N N . HIS A 1 79 ? -8.144 -14.903 2.016 1.00 88.88 79 HIS A N 1
ATOM 611 C CA . HIS A 1 79 ? -6.917 -15.673 2.213 1.00 88.88 79 HIS A CA 1
ATOM 612 C C . HIS A 1 79 ? -5.697 -14.913 1.653 1.00 88.88 79 HIS A C 1
ATOM 614 O O . HIS A 1 79 ? -5.874 -13.930 0.922 1.00 88.88 79 HIS A O 1
ATOM 620 N N . PRO A 1 80 ? -4.456 -15.343 1.954 1.00 94.38 80 PRO A N 1
ATOM 621 C CA . PRO A 1 80 ? -3.260 -14.800 1.310 1.00 94.38 80 PRO A CA 1
ATOM 622 C C . PRO A 1 80 ? -3.347 -14.905 -0.219 1.00 94.38 80 PRO A C 1
ATOM 624 O O . PRO A 1 80 ? -3.834 -15.913 -0.736 1.00 94.38 80 PRO A O 1
ATOM 627 N N . GLY A 1 81 ? -2.913 -13.870 -0.939 1.00 92.19 81 GLY A N 1
ATOM 628 C CA . GLY A 1 81 ? -3.002 -13.816 -2.404 1.00 92.19 81 GLY A CA 1
ATOM 629 C C . GLY A 1 81 ? -4.377 -13.401 -2.942 1.00 92.19 81 GLY A C 1
ATOM 630 O O . GLY A 1 81 ? -4.509 -13.102 -4.124 1.00 92.19 81 GLY A O 1
ATOM 631 N N . TYR A 1 82 ? -5.406 -13.293 -2.092 1.00 91.69 82 TYR A N 1
ATOM 632 C CA . TYR A 1 82 ? -6.726 -12.828 -2.532 1.00 91.69 82 TYR A CA 1
ATOM 633 C C . TYR A 1 82 ? -6.685 -11.377 -3.024 1.00 91.69 82 TYR A C 1
ATOM 635 O O . TYR A 1 82 ? -7.316 -11.033 -4.022 1.00 91.69 82 TYR A O 1
ATOM 643 N N . LEU A 1 83 ? -5.949 -10.515 -2.317 1.00 92.62 83 LEU A N 1
ATOM 644 C CA . LEU A 1 83 ? -5.812 -9.118 -2.695 1.00 92.62 83 LEU A CA 1
ATOM 645 C C . LEU A 1 83 ? -4.495 -8.507 -2.214 1.00 92.62 83 LEU A C 1
ATOM 647 O O . LEU A 1 83 ? -4.226 -8.406 -1.013 1.00 92.62 83 LEU A O 1
ATOM 651 N N . GLY A 1 84 ? -3.741 -7.968 -3.161 1.00 93.94 84 GLY A N 1
ATOM 652 C CA . GLY A 1 84 ? -2.610 -7.088 -2.903 1.00 93.94 84 GLY A CA 1
ATOM 653 C C . GLY A 1 84 ? -2.991 -5.613 -2.932 1.00 93.94 84 GLY A C 1
ATOM 654 O O . GLY A 1 84 ? -3.763 -5.188 -3.784 1.00 93.94 84 GLY A O 1
ATOM 655 N N . SER A 1 85 ? -2.421 -4.808 -2.041 1.00 93.56 85 SER A N 1
ATOM 656 C CA . SER A 1 85 ? -2.408 -3.348 -2.161 1.00 93.56 85 SER A CA 1
ATOM 657 C C . SER A 1 85 ? -1.048 -2.928 -2.698 1.00 93.56 85 SER A C 1
ATOM 659 O O . SER A 1 85 ? -0.028 -3.296 -2.114 1.00 93.56 85 SER A O 1
ATOM 661 N N . GLN A 1 86 ? -1.019 -2.164 -3.786 1.00 95.38 86 GLN A N 1
ATOM 662 C CA . GLN A 1 86 ? 0.221 -1.675 -4.382 1.00 95.38 86 GLN A CA 1
ATOM 663 C C . GLN A 1 86 ? 0.232 -0.148 -4.455 1.00 95.38 86 GLN A C 1
ATOM 665 O O . GLN A 1 86 ? -0.765 0.477 -4.820 1.00 95.38 86 GLN A O 1
ATOM 670 N N . ASP A 1 87 ? 1.367 0.446 -4.081 1.00 93.75 87 ASP A N 1
ATOM 671 C CA . ASP A 1 87 ? 1.544 1.894 -4.030 1.00 93.75 87 ASP A CA 1
ATOM 672 C C . ASP A 1 87 ? 2.983 2.335 -4.351 1.00 93.75 87 ASP A C 1
ATOM 674 O O . ASP A 1 87 ? 3.947 1.595 -4.134 1.00 93.75 87 ASP A O 1
ATOM 678 N N . THR A 1 88 ? 3.123 3.560 -4.865 1.00 93.44 88 THR A N 1
ATOM 679 C CA . THR A 1 88 ? 4.407 4.180 -5.196 1.00 93.44 88 THR A CA 1
ATOM 680 C C . THR A 1 88 ? 4.682 5.338 -4.249 1.00 93.44 88 THR A C 1
ATOM 682 O O . THR A 1 88 ? 3.998 6.360 -4.272 1.00 93.44 88 THR A O 1
ATOM 685 N N . PHE A 1 89 ? 5.761 5.228 -3.484 1.00 90.94 89 PHE A N 1
ATOM 686 C CA . PHE A 1 89 ? 6.184 6.238 -2.523 1.00 90.94 89 PHE A CA 1
ATOM 687 C C . PHE A 1 89 ? 7.437 6.978 -3.007 1.00 90.94 89 PHE A C 1
ATOM 689 O O . PHE A 1 89 ? 8.395 6.360 -3.465 1.00 90.94 89 PHE A O 1
ATOM 696 N N . TYR A 1 90 ? 7.458 8.309 -2.910 1.00 92.00 90 TYR A N 1
ATOM 697 C CA . TYR A 1 90 ? 8.672 9.085 -3.178 1.00 92.00 90 TYR A CA 1
ATOM 698 C C . TYR A 1 90 ? 9.576 9.086 -1.945 1.00 92.00 90 TYR A C 1
ATOM 700 O O . TYR A 1 90 ? 9.187 9.587 -0.894 1.00 92.00 90 TYR A O 1
ATOM 708 N N . VAL A 1 91 ? 10.791 8.562 -2.096 1.00 92.00 91 VAL A N 1
ATOM 709 C CA . VAL A 1 91 ? 11.755 8.429 -0.995 1.00 92.00 91 VAL A CA 1
ATOM 710 C C . VAL A 1 91 ? 12.594 9.695 -0.842 1.00 92.00 91 VAL A C 1
ATOM 712 O O . VAL A 1 91 ? 12.817 10.166 0.270 1.00 92.00 91 VAL A O 1
ATOM 715 N N . GLY A 1 92 ? 13.076 10.259 -1.950 1.00 92.38 92 GLY A N 1
ATOM 716 C CA . GLY A 1 92 ? 13.976 11.408 -1.910 1.00 92.38 92 GLY A CA 1
ATOM 717 C C . GLY A 1 92 ? 14.788 11.589 -3.188 1.00 92.38 92 GLY A C 1
ATOM 718 O O . GLY A 1 92 ? 14.574 10.905 -4.185 1.00 92.38 92 GLY A O 1
ATOM 719 N N . ASN A 1 93 ? 15.742 12.520 -3.145 1.00 94.56 93 ASN A N 1
ATOM 720 C CA . ASN A 1 93 ? 16.699 12.759 -4.222 1.00 94.56 93 ASN A CA 1
ATOM 721 C C . ASN A 1 93 ? 18.117 12.527 -3.694 1.00 94.56 93 ASN A C 1
ATOM 723 O O . ASN A 1 93 ? 18.544 13.194 -2.749 1.00 94.56 93 ASN A O 1
ATOM 727 N N . LEU A 1 94 ? 18.836 11.586 -4.300 1.00 92.31 94 LEU A N 1
ATOM 728 C CA . LEU A 1 94 ? 20.201 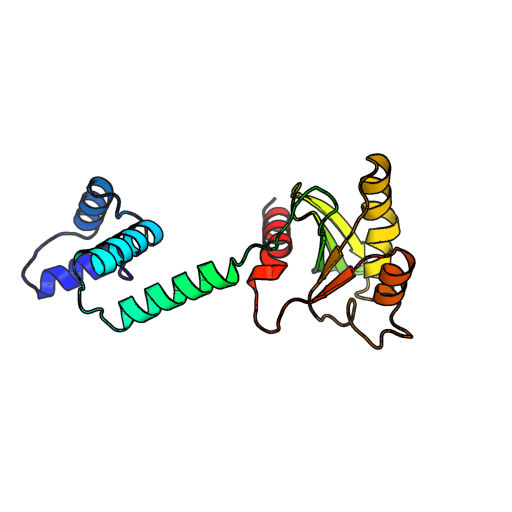11.242 -3.925 1.00 92.31 94 LEU A CA 1
ATOM 729 C C . LEU A 1 94 ? 21.189 11.838 -4.933 1.00 92.31 94 LEU A C 1
ATOM 731 O O . LEU A 1 94 ? 21.098 11.610 -6.142 1.00 92.31 94 LEU A O 1
ATOM 735 N N . LYS A 1 95 ? 22.184 12.578 -4.435 1.00 93.62 95 LYS A N 1
ATOM 736 C CA . LYS A 1 95 ? 23.217 13.199 -5.274 1.00 93.62 95 LYS A CA 1
ATOM 737 C C . LYS A 1 95 ? 23.940 12.140 -6.118 1.00 93.62 95 LYS A C 1
ATOM 739 O O . LYS A 1 95 ? 24.485 11.186 -5.578 1.00 93.62 95 LYS A O 1
ATOM 744 N N . GLY A 1 96 ? 23.969 12.340 -7.436 1.00 92.31 96 GLY A N 1
ATOM 745 C CA . GLY A 1 96 ? 24.601 11.422 -8.394 1.00 92.31 96 GLY A CA 1
ATOM 746 C C . GLY A 1 96 ? 23.703 10.284 -8.896 1.00 92.31 96 GLY A C 1
ATOM 747 O O . GLY A 1 96 ? 24.076 9.632 -9.863 1.00 92.31 96 GLY A O 1
ATOM 748 N N . VAL A 1 97 ? 22.521 10.082 -8.302 1.00 91.75 97 VAL A N 1
ATOM 749 C CA . VAL A 1 97 ? 21.533 9.073 -8.735 1.00 91.75 97 VAL A CA 1
ATOM 750 C C . VAL A 1 97 ? 20.238 9.731 -9.217 1.00 91.75 97 VAL A C 1
ATOM 752 O O . VAL A 1 97 ? 19.681 9.320 -10.230 1.00 91.75 97 VAL A O 1
ATOM 755 N N . GLY A 1 98 ? 19.789 10.791 -8.543 1.00 94.62 98 GLY A N 1
ATOM 756 C CA . GLY A 1 98 ? 18.548 11.497 -8.850 1.00 94.62 98 GLY A CA 1
ATOM 757 C C . GLY A 1 98 ? 17.396 11.086 -7.934 1.00 94.62 98 GLY A C 1
ATOM 758 O O . GLY A 1 98 ? 17.603 10.718 -6.777 1.00 94.62 98 GLY A O 1
ATOM 759 N N . LEU A 1 99 ? 16.170 11.206 -8.449 1.00 95.69 99 LEU A N 1
ATOM 760 C CA . LEU A 1 99 ? 14.947 10.869 -7.719 1.00 95.69 99 LEU A CA 1
ATOM 761 C C . LEU A 1 99 ? 14.893 9.365 -7.439 1.00 95.69 99 LEU A C 1
ATOM 763 O O . LEU A 1 99 ? 15.236 8.561 -8.300 1.00 95.69 99 LEU A O 1
ATOM 767 N N . ILE A 1 100 ? 14.439 9.001 -6.244 1.00 95.88 100 ILE A N 1
ATOM 768 C CA . ILE A 1 100 ? 14.247 7.620 -5.812 1.00 95.88 100 ILE A CA 1
ATOM 769 C C . ILE A 1 100 ? 12.783 7.433 -5.425 1.00 95.88 100 ILE A C 1
ATOM 771 O O . ILE A 1 100 ? 12.231 8.169 -4.603 1.00 95.88 100 ILE A O 1
ATOM 775 N N . TYR A 1 101 ? 12.176 6.412 -6.013 1.00 95.69 101 TYR A N 1
ATOM 776 C CA . TYR A 1 101 ? 10.815 5.969 -5.764 1.00 95.69 101 TYR A CA 1
ATOM 777 C C . TYR A 1 101 ? 10.837 4.537 -5.243 1.00 95.69 101 TYR A C 1
ATOM 779 O O . TYR A 1 101 ? 11.614 3.710 -5.714 1.00 95.69 101 TYR A O 1
ATOM 787 N N . GLN A 1 102 ? 9.969 4.232 -4.293 1.00 95.56 102 GLN A N 1
ATOM 788 C CA . GLN A 1 102 ? 9.742 2.892 -3.781 1.00 95.56 102 GLN A CA 1
ATOM 789 C C . GLN A 1 102 ? 8.417 2.373 -4.325 1.00 95.56 102 GLN A C 1
ATOM 791 O O . GLN A 1 102 ? 7.363 2.925 -4.010 1.00 95.56 102 GLN A O 1
ATOM 796 N N . GLN A 1 103 ? 8.457 1.279 -5.080 1.00 97.06 103 GLN A N 1
ATOM 797 C CA . GLN A 1 103 ? 7.270 0.452 -5.268 1.00 97.06 103 GLN A CA 1
ATOM 798 C C . GLN A 1 103 ? 7.067 -0.386 -4.017 1.00 97.06 103 GLN A C 1
ATOM 800 O O . GLN A 1 103 ? 8.013 -0.990 -3.509 1.00 97.06 103 GLN A O 1
ATOM 805 N N . THR A 1 104 ? 5.840 -0.406 -3.522 1.00 96.25 104 THR A N 1
ATOM 806 C CA . THR A 1 104 ? 5.440 -1.160 -2.339 1.00 96.25 104 THR A CA 1
ATOM 807 C C . THR A 1 104 ? 4.279 -2.058 -2.698 1.00 96.25 104 THR A C 1
ATOM 809 O O . THR A 1 104 ? 3.303 -1.586 -3.270 1.00 96.25 104 THR A O 1
ATOM 812 N N . PHE A 1 105 ? 4.358 -3.319 -2.305 1.00 96.75 105 PHE A N 1
ATOM 813 C CA . PHE A 1 105 ? 3.237 -4.245 -2.328 1.00 96.75 105 PHE A CA 1
ATOM 814 C C . PHE A 1 105 ? 2.981 -4.739 -0.909 1.00 96.75 105 PHE A C 1
ATOM 816 O O . PHE A 1 105 ? 3.930 -5.068 -0.202 1.00 96.75 105 PHE A O 1
ATOM 823 N N . VAL A 1 106 ? 1.719 -4.830 -0.501 1.00 95.19 106 VAL A N 1
ATOM 824 C CA . VAL A 1 106 ? 1.318 -5.452 0.762 1.00 95.19 106 VAL A CA 1
ATOM 825 C C . VAL A 1 106 ? 0.143 -6.383 0.507 1.00 95.19 106 VAL A C 1
ATOM 827 O O . VAL A 1 106 ? -0.911 -5.936 0.055 1.00 95.19 106 VAL A O 1
ATOM 830 N N . ASP A 1 107 ? 0.291 -7.661 0.845 1.00 94.50 107 ASP A N 1
ATOM 831 C CA . ASP A 1 107 ? -0.848 -8.575 0.871 1.00 94.50 107 ASP A CA 1
ATOM 832 C C . ASP A 1 107 ? -1.781 -8.186 2.015 1.00 94.50 107 ASP A C 1
ATOM 834 O O . ASP A 1 107 ? -1.396 -8.049 3.184 1.00 94.50 107 ASP A O 1
ATOM 838 N N . THR A 1 108 ? -3.037 -7.962 1.661 1.00 89.69 108 THR A N 1
ATOM 839 C CA . THR A 1 108 ? -4.009 -7.372 2.578 1.00 89.69 108 THR A CA 1
ATOM 840 C C . THR A 1 108 ? -4.497 -8.357 3.637 1.00 89.69 108 THR A C 1
ATOM 842 O O . THR A 1 108 ? -4.988 -7.897 4.669 1.00 89.69 108 THR A O 1
ATOM 845 N N . TYR A 1 109 ? -4.278 -9.664 3.467 1.00 89.69 109 TYR A N 1
ATOM 846 C CA . TYR A 1 109 ? -4.614 -10.687 4.457 1.00 89.69 109 TYR A CA 1
ATOM 847 C C . TYR A 1 109 ? -3.438 -10.966 5.410 1.00 89.69 109 TYR A C 1
ATOM 849 O O . TYR A 1 109 ? -3.498 -10.647 6.598 1.00 89.69 109 TYR A O 1
ATOM 857 N N . SER A 1 110 ? -2.336 -11.498 4.879 1.00 91.31 110 SER A N 1
ATOM 858 C CA . SER A 1 110 ? -1.153 -11.962 5.621 1.00 91.31 110 SER A CA 1
ATOM 859 C C . SER A 1 110 ? -0.252 -10.839 6.132 1.00 91.31 110 SER A C 1
ATOM 861 O O . SER A 1 110 ? 0.565 -11.071 7.020 1.00 91.31 110 SER A O 1
ATOM 863 N N . LYS A 1 111 ? -0.395 -9.622 5.587 1.00 90.81 111 LYS A N 1
ATOM 864 C CA . LYS A 1 111 ? 0.464 -8.456 5.864 1.00 90.81 111 LYS A CA 1
ATOM 865 C C . LYS A 1 111 ? 1.922 -8.630 5.430 1.00 90.81 111 LYS A C 1
ATOM 867 O O . LYS A 1 111 ? 2.762 -7.821 5.820 1.00 90.81 111 LYS A O 1
ATOM 872 N N . VAL A 1 112 ? 2.225 -9.632 4.602 1.00 94.69 112 VAL A N 1
ATOM 873 C CA . VAL A 1 112 ? 3.528 -9.736 3.938 1.00 94.69 112 VAL A CA 1
ATOM 874 C C . VAL A 1 112 ? 3.685 -8.552 2.986 1.00 94.69 112 VAL A C 1
ATOM 876 O O . VAL A 1 112 ? 2.788 -8.264 2.191 1.00 94.69 112 VAL A O 1
ATOM 879 N N . ALA A 1 113 ? 4.819 -7.861 3.085 1.00 95.50 113 ALA A N 1
ATOM 880 C CA . ALA A 1 113 ? 5.102 -6.659 2.318 1.00 95.50 113 ALA A CA 1
ATOM 881 C C . ALA A 1 113 ? 6.421 -6.774 1.550 1.00 95.50 113 ALA A C 1
ATOM 883 O O . ALA A 1 113 ? 7.396 -7.343 2.038 1.00 95.50 113 ALA A O 1
ATOM 884 N N . PHE A 1 114 ? 6.451 -6.175 0.365 1.00 97.44 114 PHE A N 1
ATOM 885 C CA . PHE A 1 114 ? 7.624 -6.062 -0.491 1.00 97.44 114 PHE A CA 1
ATOM 886 C C . PHE A 1 114 ? 7.873 -4.597 -0.813 1.00 97.44 114 PHE A C 1
ATOM 888 O O . PHE A 1 114 ? 6.935 -3.832 -1.041 1.00 97.44 114 PHE A O 1
ATOM 895 N N . ALA A 1 115 ? 9.146 -4.223 -0.878 1.00 95.94 115 ALA A N 1
ATOM 896 C CA . ALA A 1 115 ? 9.580 -2.906 -1.307 1.00 95.94 115 ALA A CA 1
ATOM 897 C C . ALA A 1 115 ? 10.746 -3.043 -2.289 1.00 95.94 115 ALA A C 1
ATOM 899 O O . ALA A 1 115 ? 11.684 -3.804 -2.042 1.00 95.94 115 ALA A O 1
ATOM 900 N N . LYS A 1 116 ? 10.700 -2.302 -3.398 1.00 97.06 116 LYS A N 1
ATOM 901 C CA . LYS A 1 116 ? 11.799 -2.221 -4.370 1.00 97.06 116 LYS A CA 1
ATOM 902 C C . LYS A 1 116 ? 11.977 -0.779 -4.839 1.00 97.06 116 LYS A C 1
ATOM 904 O O . LYS A 1 116 ? 10.996 -0.080 -5.093 1.00 97.06 116 LYS A O 1
ATOM 909 N N . LEU A 1 117 ? 13.230 -0.329 -4.897 1.00 96.44 117 LEU A N 1
ATOM 910 C CA . LEU A 1 117 ? 13.588 1.046 -5.245 1.00 96.44 117 LEU A CA 1
ATOM 911 C C . LEU A 1 117 ? 13.873 1.189 -6.740 1.00 96.44 117 LEU A C 1
ATOM 913 O O . LEU A 1 117 ? 14.539 0.349 -7.341 1.00 96.44 117 LEU A O 1
ATOM 917 N N . TYR A 1 118 ? 13.420 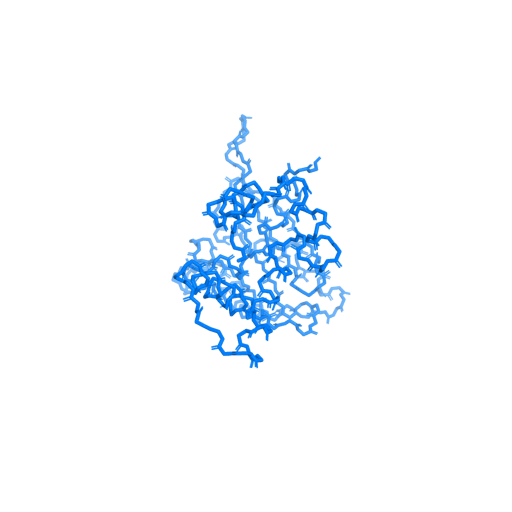2.302 -7.304 1.00 96.88 118 TYR A N 1
ATOM 918 C CA . TYR A 1 118 ? 13.582 2.677 -8.701 1.00 96.88 118 TYR A CA 1
ATOM 919 C C . TYR A 1 118 ? 13.943 4.153 -8.813 1.00 96.88 118 TYR A C 1
ATOM 921 O O . TYR A 1 118 ? 13.599 4.966 -7.957 1.00 96.88 118 TYR A O 1
ATOM 929 N N . THR A 1 119 ? 14.597 4.523 -9.909 1.00 96.25 119 THR A N 1
ATOM 930 C CA . THR A 1 119 ? 14.899 5.9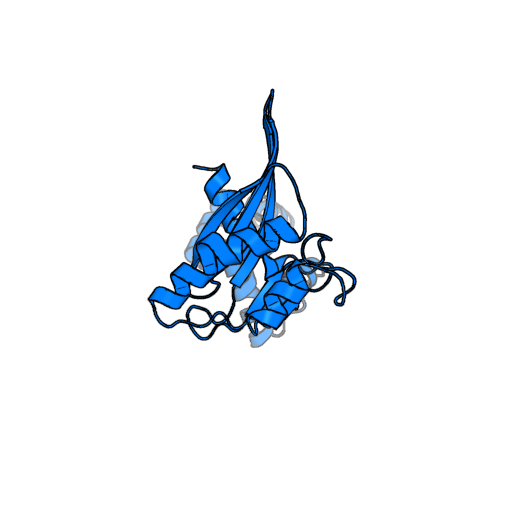27 -10.229 1.00 96.25 119 THR A CA 1
ATOM 931 C C . THR A 1 119 ? 13.788 6.617 -11.018 1.00 96.25 119 THR A C 1
ATOM 933 O O . THR A 1 119 ? 13.845 7.818 -11.276 1.00 96.25 119 THR A O 1
ATOM 936 N N . THR A 1 120 ? 12.760 5.867 -11.417 1.00 94.19 120 THR A N 1
ATOM 937 C CA . THR A 1 120 ? 11.631 6.374 -12.197 1.00 94.19 120 THR A CA 1
ATOM 938 C C . THR A 1 120 ? 10.311 5.862 -11.638 1.00 94.19 120 THR A C 1
ATOM 940 O O . THR A 1 120 ? 10.259 4.835 -10.963 1.00 94.19 120 THR A O 1
ATOM 943 N N . LYS A 1 121 ? 9.244 6.604 -11.931 1.00 93.50 121 LYS A N 1
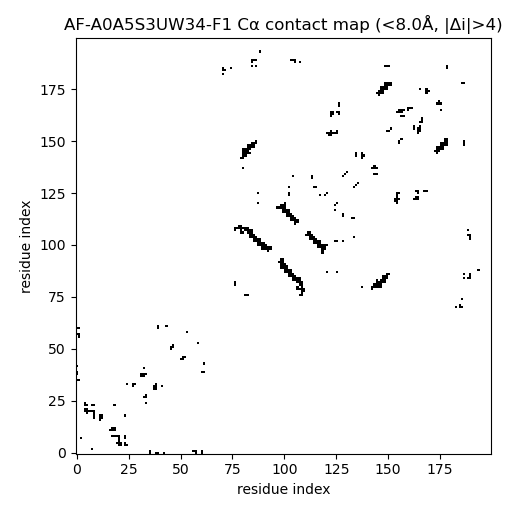ATOM 944 C CA . LYS A 1 121 ? 7.863 6.286 -11.578 1.00 93.50 121 LYS A CA 1
ATOM 945 C C . LYS A 1 121 ? 7.095 5.995 -12.870 1.00 93.50 121 LYS A C 1
ATOM 947 O O . LYS A 1 121 ? 6.551 6.909 -13.484 1.00 93.50 121 LYS A O 1
ATOM 952 N N . THR A 1 122 ? 7.145 4.748 -13.338 1.00 95.81 122 THR A N 1
ATOM 953 C CA . THR A 1 122 ? 6.603 4.339 -14.650 1.00 95.81 122 THR A CA 1
ATOM 954 C C . THR A 1 122 ? 5.829 3.016 -14.569 1.00 95.81 122 THR A C 1
ATOM 956 O O . THR A 1 122 ? 6.092 2.222 -13.661 1.00 95.81 122 THR A O 1
ATOM 959 N N . PRO A 1 123 ? 4.918 2.728 -15.521 1.00 97.19 123 PRO A N 1
ATOM 960 C CA . PRO A 1 123 ? 4.166 1.470 -15.537 1.00 97.19 123 PRO A CA 1
ATOM 961 C C . PRO A 1 123 ? 5.038 0.215 -15.501 1.00 97.19 123 PRO A C 1
ATOM 963 O O . PRO A 1 123 ? 4.743 -0.729 -14.771 1.00 97.19 123 PRO A O 1
ATOM 966 N N . ILE A 1 124 ? 6.164 0.231 -16.216 1.00 96.50 124 ILE A N 1
ATOM 967 C CA . ILE A 1 124 ? 7.098 -0.895 -16.231 1.00 96.50 124 ILE A CA 1
ATOM 968 C C . ILE A 1 124 ? 7.708 -1.162 -14.849 1.00 96.50 124 ILE A C 1
ATOM 970 O O . ILE A 1 124 ? 7.817 -2.314 -14.447 1.00 96.50 124 ILE A O 1
ATOM 974 N N . THR A 1 125 ? 8.029 -0.122 -14.068 1.00 97.25 125 THR A N 1
ATOM 975 C CA . THR A 1 125 ? 8.540 -0.301 -12.695 1.00 97.25 125 THR A CA 1
ATOM 976 C C . THR A 1 125 ? 7.479 -0.853 -11.743 1.00 97.25 125 THR A C 1
ATOM 978 O O . THR A 1 125 ? 7.805 -1.635 -10.854 1.00 97.25 125 THR A O 1
ATOM 981 N N . ALA A 1 126 ? 6.206 -0.499 -11.949 1.00 97.44 126 ALA A N 1
ATOM 982 C CA . ALA A 1 126 ? 5.096 -1.051 -11.177 1.00 97.44 126 ALA A CA 1
ATOM 983 C C . ALA A 1 126 ? 4.852 -2.537 -11.497 1.00 97.44 126 ALA A C 1
ATOM 985 O O . ALA A 1 126 ? 4.515 -3.306 -10.599 1.00 97.44 126 ALA A O 1
ATOM 986 N N . ALA A 1 127 ? 5.052 -2.959 -12.749 1.00 97.75 127 ALA A N 1
ATOM 987 C CA . ALA A 1 127 ? 4.944 -4.365 -13.143 1.00 97.75 127 ALA A CA 1
ATOM 988 C C . ALA A 1 127 ? 6.160 -5.183 -12.679 1.00 97.75 127 ALA A C 1
ATOM 990 O O . ALA A 1 127 ? 6.018 -6.311 -12.212 1.00 97.75 127 ALA A O 1
ATOM 991 N N . ASP A 1 128 ? 7.356 -4.597 -12.755 1.00 98.25 128 ASP A N 1
ATOM 992 C CA . ASP A 1 128 ? 8.616 -5.266 -12.434 1.00 98.25 128 ASP A CA 1
ATOM 993 C C . ASP A 1 128 ? 8.664 -5.798 -10.996 1.00 98.25 128 ASP A C 1
ATOM 995 O O . ASP A 1 128 ? 9.087 -6.932 -10.793 1.00 98.25 128 ASP A O 1
ATOM 999 N N . ILE A 1 129 ? 8.191 -5.047 -9.993 1.00 97.94 129 ILE A N 1
ATOM 1000 C CA . ILE A 1 129 ? 8.157 -5.558 -8.609 1.00 97.94 129 ILE A CA 1
ATOM 1001 C C . ILE A 1 129 ? 7.256 -6.795 -8.478 1.00 97.94 129 ILE A C 1
ATOM 1003 O O . ILE A 1 129 ? 7.579 -7.709 -7.714 1.00 97.94 129 ILE A O 1
ATOM 1007 N N . LEU A 1 130 ? 6.149 -6.847 -9.229 1.00 98.06 130 LEU A N 1
ATOM 1008 C CA . LEU A 1 130 ? 5.249 -7.993 -9.206 1.00 98.06 130 LEU A CA 1
ATOM 1009 C C . LEU A 1 130 ? 5.949 -9.221 -9.783 1.00 98.06 130 LEU A C 1
ATOM 1011 O O . LEU A 1 130 ? 5.974 -10.264 -9.137 1.00 98.06 130 LEU A O 1
ATOM 1015 N N . ASN A 1 131 ? 6.583 -9.057 -10.943 1.00 97.94 131 ASN A N 1
ATOM 1016 C CA . ASN A 1 131 ? 7.320 -10.109 -11.637 1.00 97.94 131 ASN A CA 1
ATOM 1017 C C . ASN A 1 131 ? 8.548 -10.613 -10.863 1.00 97.94 131 ASN A C 1
ATOM 1019 O O . ASN A 1 131 ? 8.797 -11.809 -10.795 1.00 97.94 131 ASN A O 1
ATOM 1023 N N . ASP A 1 132 ? 9.344 -9.707 -10.299 1.00 97.94 132 ASP A N 1
ATOM 1024 C CA . ASP A 1 132 ? 10.645 -10.038 -9.706 1.00 97.94 132 ASP A CA 1
ATOM 1025 C C . ASP A 1 132 ? 10.550 -10.498 -8.242 1.00 97.94 132 ASP A C 1
ATOM 1027 O O . ASP A 1 132 ? 11.447 -11.183 -7.744 1.00 97.94 132 ASP A O 1
ATOM 1031 N N . LYS A 1 133 ? 9.511 -10.075 -7.510 1.00 97.75 133 LYS A N 1
ATOM 1032 C CA . LYS A 1 133 ? 9.430 -10.291 -6.056 1.00 97.75 133 LYS A CA 1
ATOM 1033 C C . LYS A 1 133 ? 8.109 -10.883 -5.596 1.00 97.75 133 LYS A C 1
ATOM 1035 O O . LYS A 1 133 ? 8.132 -11.849 -4.841 1.00 97.75 133 LYS A O 1
ATOM 1040 N N . VAL A 1 134 ? 6.984 -10.307 -6.011 1.00 98.00 134 VAL A N 1
ATOM 1041 C CA . VAL A 1 134 ? 5.682 -10.648 -5.420 1.00 98.00 134 VAL A CA 1
ATOM 1042 C C . VAL A 1 134 ? 5.167 -11.986 -5.936 1.00 98.00 134 VAL A C 1
ATOM 1044 O O . VAL A 1 134 ? 5.001 -12.906 -5.141 1.00 98.00 134 VAL A O 1
ATOM 1047 N N . LEU A 1 135 ? 4.928 -12.116 -7.243 1.00 97.62 135 LEU A N 1
ATOM 1048 C CA . LEU A 1 135 ? 4.329 -13.327 -7.810 1.00 97.62 135 LEU A CA 1
ATOM 1049 C C . LEU A 1 135 ? 5.193 -14.569 -7.552 1.00 97.62 135 LEU A C 1
ATOM 1051 O O . LEU A 1 135 ? 4.645 -15.524 -7.003 1.00 97.62 135 LEU A O 1
ATOM 1055 N N . PRO A 1 136 ? 6.529 -14.547 -7.760 1.00 97.88 136 PRO A N 1
ATOM 1056 C CA . PRO A 1 136 ? 7.360 -15.710 -7.454 1.00 97.88 136 PRO A CA 1
ATOM 1057 C C . PRO A 1 136 ? 7.291 -16.141 -5.986 1.00 97.88 136 PRO A C 1
ATOM 1059 O O . PRO A 1 136 ? 7.373 -17.329 -5.691 1.00 97.88 136 PRO A O 1
ATOM 1062 N N . TYR A 1 137 ? 7.145 -15.197 -5.049 1.00 97.94 137 TYR A N 1
ATOM 1063 C CA . TYR A 1 137 ? 7.015 -15.534 -3.633 1.00 97.94 137 TYR A CA 1
ATOM 1064 C C . TYR A 1 137 ? 5.696 -16.250 -3.342 1.00 97.94 137 TYR A C 1
ATOM 1066 O O . TYR A 1 137 ? 5.703 -17.258 -2.647 1.00 97.94 137 TYR A O 1
ATOM 1074 N N . PHE A 1 138 ? 4.568 -15.756 -3.856 1.00 97.25 138 PHE A N 1
ATOM 1075 C CA . PHE A 1 138 ? 3.267 -16.389 -3.616 1.00 97.25 138 PHE A CA 1
ATOM 1076 C C . PHE A 1 138 ? 3.121 -17.723 -4.368 1.00 97.25 138 PHE A C 1
ATOM 1078 O O . PHE A 1 138 ? 2.594 -18.683 -3.804 1.00 97.25 138 PHE A O 1
ATOM 1085 N N . GLU A 1 139 ? 3.680 -17.829 -5.575 1.00 95.56 139 GLU A N 1
ATOM 1086 C CA . GLU A 1 139 ? 3.729 -19.073 -6.355 1.00 95.56 139 GLU A CA 1
ATOM 1087 C C . GLU A 1 139 ? 4.469 -20.202 -5.626 1.00 95.56 139 GLU A C 1
ATOM 1089 O O . GLU A 1 139 ? 4.035 -21.350 -5.688 1.00 95.56 139 GLU A O 1
ATOM 1094 N N . GLN A 1 140 ? 5.531 -19.895 -4.869 1.00 97.06 140 GLN A N 1
ATOM 1095 C CA . GLN A 1 140 ? 6.252 -20.887 -4.052 1.00 97.06 140 GLN A CA 1
ATOM 1096 C C . GLN A 1 140 ? 5.374 -21.571 -2.996 1.00 97.06 140 GLN A C 1
ATOM 1098 O O . GLN A 1 140 ? 5.706 -22.668 -2.549 1.00 97.06 140 GLN A O 1
ATOM 1103 N N . TYR A 1 141 ? 4.279 -20.928 -2.593 1.00 95.94 141 TYR A N 1
ATOM 1104 C CA . TYR A 1 141 ? 3.311 -21.462 -1.636 1.00 95.94 141 TYR A CA 1
ATOM 1105 C C . TYR A 1 141 ? 2.001 -21.891 -2.304 1.00 95.94 141 TYR A C 1
ATOM 1107 O O . TYR A 1 141 ? 1.019 -22.118 -1.602 1.00 95.94 141 TYR A O 1
ATOM 1115 N N . GLU A 1 142 ? 1.974 -21.983 -3.638 1.00 96.00 142 GLU A N 1
ATOM 1116 C CA . GLU A 1 142 ? 0.784 -22.340 -4.420 1.00 96.00 142 GLU A CA 1
ATOM 1117 C C . GLU A 1 142 ? -0.395 -21.372 -4.185 1.00 96.00 142 GLU A C 1
ATOM 1119 O O . GLU A 1 142 ? -1.566 -21.753 -4.228 1.00 96.00 142 GLU A O 1
ATOM 1124 N N . LEU A 1 143 ? -0.086 -20.096 -3.929 1.00 94.56 143 LEU A N 1
ATOM 1125 C CA . LEU A 1 143 ? -1.067 -19.040 -3.689 1.00 94.56 143 LEU A CA 1
ATOM 1126 C C . LEU A 1 143 ? -1.191 -18.147 -4.933 1.00 94.56 143 LEU A C 1
ATOM 1128 O O . LEU A 1 143 ? -0.296 -17.343 -5.192 1.00 94.56 143 LEU A O 1
ATOM 1132 N N . PRO A 1 144 ? -2.283 -18.233 -5.712 1.00 92.88 144 PRO A N 1
ATOM 1133 C CA . PRO A 1 144 ? -2.481 -17.337 -6.845 1.00 92.88 144 PRO A CA 1
ATOM 1134 C C . PRO A 1 144 ? -2.803 -15.915 -6.369 1.00 92.88 144 PRO A C 1
ATOM 1136 O O . PRO A 1 144 ? -3.563 -15.725 -5.415 1.00 92.88 144 PRO A O 1
ATOM 1139 N N . MET A 1 145 ? -2.251 -14.912 -7.056 1.00 96.31 145 MET A N 1
ATOM 1140 C CA . MET A 1 145 ? -2.595 -13.509 -6.827 1.00 96.31 145 MET A CA 1
ATOM 1141 C C . MET A 1 145 ? -3.847 -13.153 -7.628 1.00 96.31 145 MET A C 1
ATOM 1143 O O . MET A 1 145 ? -3.771 -12.994 -8.837 1.00 96.31 145 MET A O 1
ATOM 1147 N N . LEU A 1 146 ? -4.999 -13.020 -6.973 1.00 93.56 146 LEU A N 1
ATOM 1148 C CA . LEU A 1 146 ? -6.278 -12.866 -7.681 1.00 93.56 146 LEU A CA 1
ATOM 1149 C C . LEU A 1 146 ? -6.573 -11.422 -8.080 1.00 93.56 146 LEU A C 1
ATOM 1151 O O . LEU A 1 146 ? -7.215 -11.158 -9.093 1.00 93.56 146 LEU A O 1
ATOM 1155 N N . ARG A 1 147 ? -6.152 -10.468 -7.249 1.00 92.88 147 ARG A N 1
ATOM 1156 C CA . ARG A 1 147 ? -6.529 -9.066 -7.408 1.00 92.88 147 ARG A CA 1
ATOM 1157 C C . ARG A 1 147 ? -5.467 -8.142 -6.854 1.00 92.88 147 ARG A C 1
ATOM 1159 O O . ARG A 1 147 ? -4.859 -8.420 -5.821 1.00 92.88 147 ARG A O 1
ATOM 1166 N N . ILE A 1 148 ? -5.307 -6.989 -7.490 1.00 94.50 148 ILE A N 1
ATOM 1167 C CA . ILE A 1 148 ? -4.477 -5.899 -6.985 1.00 94.50 148 ILE A CA 1
ATOM 1168 C C . ILE A 1 148 ? -5.283 -4.604 -6.930 1.00 94.50 148 ILE A C 1
ATOM 1170 O O . ILE A 1 148 ? -5.983 -4.231 -7.873 1.00 94.50 148 ILE A O 1
ATOM 1174 N N . LEU A 1 149 ? -5.179 -3.922 -5.794 1.00 91.81 149 LEU A N 1
ATOM 1175 C CA . LEU A 1 149 ? -5.715 -2.600 -5.531 1.00 91.81 149 LEU A CA 1
ATOM 1176 C C . LEU A 1 149 ? -4.609 -1.554 -5.670 1.00 91.81 149 LEU A C 1
ATOM 1178 O O . LEU A 1 149 ? -3.599 -1.622 -4.972 1.00 91.81 149 LEU A O 1
ATOM 1182 N N . THR A 1 150 ? -4.848 -0.547 -6.506 1.00 92.25 150 THR A N 1
ATOM 1183 C CA . THR A 1 150 ? -3.977 0.630 -6.636 1.00 92.25 150 THR A CA 1
ATOM 1184 C C . THR A 1 150 ? -4.790 1.916 -6.585 1.00 92.25 150 THR A C 1
ATOM 1186 O O . THR A 1 150 ? -6.024 1.913 -6.684 1.00 92.25 150 THR A O 1
ATOM 1189 N N . ASP A 1 151 ? -4.104 3.051 -6.501 1.00 88.50 151 ASP A N 1
ATOM 1190 C CA . ASP A 1 151 ? -4.711 4.330 -6.842 1.00 88.50 151 ASP A CA 1
ATOM 1191 C C . ASP A 1 151 ? -4.866 4.504 -8.372 1.00 88.50 151 ASP A C 1
ATOM 1193 O O . ASP A 1 151 ? -4.706 3.564 -9.159 1.00 88.50 151 ASP A O 1
ATOM 1197 N N . ARG A 1 152 ? -5.241 5.715 -8.799 1.00 88.31 152 ARG A N 1
ATOM 1198 C CA . ARG A 1 152 ? -5.362 6.081 -10.221 1.00 88.31 152 ARG A CA 1
ATOM 1199 C C . ARG A 1 152 ? -4.097 6.737 -10.790 1.00 88.31 152 ARG A C 1
ATOM 1201 O O . ARG A 1 152 ? -4.200 7.464 -11.778 1.00 88.31 152 ARG A O 1
ATOM 1208 N N . GLY A 1 153 ? -2.938 6.526 -10.171 1.00 89.69 153 GLY A N 1
ATOM 1209 C CA . GLY A 1 153 ? -1.651 7.008 -10.659 1.00 89.69 153 GLY A CA 1
ATOM 1210 C C . GLY A 1 153 ? -1.378 6.545 -12.089 1.00 89.69 153 GLY A C 1
ATOM 1211 O O . GLY A 1 153 ? -1.825 5.477 -12.514 1.00 89.69 153 GLY A O 1
ATOM 1212 N N . THR A 1 154 ? -0.649 7.359 -12.849 1.00 92.69 154 THR A N 1
ATOM 1213 C CA . THR A 1 154 ? -0.318 7.098 -14.262 1.00 92.69 154 THR A CA 1
ATOM 1214 C C . THR A 1 154 ? 0.592 5.888 -14.461 1.00 92.69 154 THR A C 1
ATOM 1216 O O . THR A 1 154 ? 0.761 5.429 -15.579 1.00 92.69 154 THR A O 1
ATOM 1219 N N . GLU A 1 155 ? 1.217 5.404 -13.393 1.00 94.62 155 GLU A N 1
ATOM 1220 C CA . GLU A 1 155 ? 1.990 4.168 -13.337 1.00 94.62 155 GLU A CA 1
ATOM 1221 C C . GLU A 1 155 ? 1.107 2.917 -13.229 1.00 94.62 155 GLU A C 1
ATOM 1223 O O . GLU A 1 155 ? 1.545 1.832 -13.591 1.00 94.62 155 GLU A O 1
ATOM 1228 N N . TYR A 1 156 ? -0.142 3.052 -12.777 1.00 94.88 156 TYR A N 1
ATOM 1229 C CA . TYR A 1 156 ? -1.084 1.934 -12.660 1.00 94.88 156 TYR A CA 1
ATOM 1230 C C . TYR A 1 156 ? -2.210 2.008 -13.685 1.00 94.88 156 TYR A C 1
ATOM 1232 O O . TYR A 1 156 ? -2.765 0.983 -14.076 1.00 94.88 156 TYR A O 1
ATOM 1240 N N . CYS A 1 157 ? -2.573 3.215 -14.113 1.00 91.94 157 CYS A N 1
ATOM 1241 C CA . CYS A 1 157 ? -3.732 3.469 -14.954 1.00 91.94 157 CYS A CA 1
ATOM 1242 C C . CYS A 1 157 ? -3.361 4.260 -16.212 1.00 91.94 157 CYS A C 1
ATOM 1244 O O . CYS A 1 157 ? -2.860 5.381 -16.128 1.00 91.94 157 CYS A O 1
ATOM 1246 N N . GLY A 1 158 ? -3.751 3.741 -17.378 1.00 88.56 158 GLY A N 1
ATOM 1247 C CA . GLY A 1 158 ? -3.662 4.454 -18.650 1.00 88.56 158 GLY A CA 1
ATOM 1248 C C . GLY A 1 158 ? -4.649 3.919 -19.683 1.00 88.56 158 GLY A C 1
ATOM 1249 O O . GLY A 1 158 ? -5.722 3.418 -19.344 1.00 88.56 158 GLY A O 1
ATOM 1250 N N . LYS A 1 159 ? -4.305 4.044 -20.970 1.00 85.25 159 LYS A N 1
ATOM 1251 C CA . LYS A 1 159 ? -5.052 3.367 -22.037 1.00 85.25 159 LYS A CA 1
ATOM 1252 C C . LYS A 1 159 ? -4.723 1.879 -21.967 1.00 85.25 159 LYS A C 1
ATOM 1254 O O . LYS A 1 159 ? -3.599 1.510 -22.283 1.00 85.25 159 LYS A O 1
ATOM 1259 N N . VAL A 1 160 ? -5.698 1.061 -21.567 1.00 71.00 160 VAL A N 1
ATOM 1260 C CA . VAL A 1 160 ? -5.523 -0.375 -21.264 1.00 71.00 160 VAL A CA 1
ATOM 1261 C C . VAL A 1 160 ? -4.758 -1.123 -22.360 1.00 71.00 160 VAL A C 1
ATOM 1263 O O . VAL A 1 160 ? -3.856 -1.887 -22.053 1.00 71.00 160 VAL A O 1
ATOM 1266 N N . GLU A 1 161 ? -5.048 -0.835 -23.630 1.00 76.19 161 GLU A N 1
ATOM 1267 C CA . GLU A 1 161 ? -4.404 -1.458 -24.798 1.00 76.19 161 GLU A CA 1
ATOM 1268 C C . GLU A 1 161 ? -2.879 -1.252 -24.879 1.00 76.19 161 GLU A C 1
ATOM 1270 O O . GLU A 1 161 ? -2.202 -1.992 -25.581 1.00 76.19 161 GLU A O 1
ATOM 1275 N N . HIS A 1 162 ? -2.338 -0.238 -24.198 1.00 85.00 162 HIS A N 1
ATOM 1276 C CA . HIS A 1 162 ? -0.940 0.191 -24.319 1.00 85.00 162 HIS A CA 1
ATOM 1277 C C . HIS A 1 162 ? -0.273 0.445 -22.959 1.00 85.00 162 HIS A C 1
ATOM 1279 O O . HIS A 1 162 ? 0.788 1.063 -22.900 1.00 85.00 162 HIS A O 1
ATOM 1285 N N . HIS A 1 163 ? -0.912 0.061 -21.853 1.00 94.00 163 HIS A N 1
ATOM 1286 C CA . HIS A 1 163 ? -0.396 0.351 -20.522 1.00 94.00 163 HIS A CA 1
ATOM 1287 C C . HIS A 1 163 ? 0.271 -0.891 -19.934 1.00 94.00 163 HIS A C 1
ATOM 1289 O O . HIS A 1 163 ? -0.428 -1.785 -19.455 1.00 94.00 163 HIS A O 1
ATOM 1295 N N . ASP A 1 164 ? 1.609 -0.920 -19.937 1.00 93.25 164 ASP A N 1
ATOM 1296 C CA . ASP A 1 164 ? 2.427 -2.093 -19.577 1.00 93.25 164 ASP A CA 1
ATOM 1297 C C . ASP A 1 164 ? 1.965 -2.781 -18.291 1.00 93.25 164 ASP A C 1
ATOM 1299 O O . ASP A 1 164 ? 1.821 -3.996 -18.256 1.00 93.25 164 ASP A O 1
ATOM 1303 N N . TYR A 1 165 ? 1.652 -2.006 -17.250 1.00 97.00 165 TYR A N 1
ATOM 1304 C CA . TYR A 1 165 ? 1.170 -2.555 -15.984 1.00 97.00 165 TYR A CA 1
ATOM 1305 C C . TYR A 1 165 ? -0.186 -3.263 -16.113 1.00 97.00 165 TYR A C 1
ATOM 1307 O O . TYR A 1 165 ? -0.362 -4.356 -15.591 1.00 97.00 165 TYR A O 1
ATOM 1315 N N . GLN A 1 166 ? -1.146 -2.678 -16.835 1.00 94.94 166 GLN A N 1
ATOM 1316 C CA . GLN A 1 166 ? -2.482 -3.271 -16.963 1.00 94.94 166 GLN A CA 1
ATOM 1317 C C . GLN A 1 166 ? -2.459 -4.487 -17.891 1.00 94.94 166 GLN A C 1
ATOM 1319 O O . GLN A 1 166 ? -3.152 -5.466 -17.625 1.00 94.94 166 GLN A O 1
ATOM 1324 N N . LEU A 1 167 ? -1.627 -4.447 -18.937 1.00 95.38 167 LEU A N 1
ATOM 1325 C CA . LEU A 1 167 ? -1.350 -5.606 -19.784 1.00 95.38 167 LEU A CA 1
ATOM 1326 C C . LEU A 1 167 ? -0.690 -6.727 -18.979 1.00 95.38 167 LEU A C 1
ATOM 1328 O O . LEU A 1 167 ? -1.098 -7.877 -19.096 1.00 95.38 167 LEU A O 1
ATOM 1332 N N . TYR A 1 168 ? 0.281 -6.393 -18.127 1.00 96.69 168 TYR A N 1
ATOM 1333 C CA . TYR A 1 168 ? 0.952 -7.362 -17.267 1.00 96.69 168 TYR A CA 1
ATOM 1334 C C . TYR A 1 168 ? -0.026 -8.051 -16.307 1.00 96.69 168 TYR A C 1
ATOM 1336 O O . TYR A 1 168 ? -0.008 -9.276 -16.204 1.00 96.69 168 TYR A O 1
ATOM 1344 N N . LEU A 1 169 ? -0.915 -7.295 -15.652 1.00 96.38 169 LEU A N 1
ATOM 1345 C CA . LEU A 1 169 ? -1.960 -7.877 -14.803 1.00 96.38 169 LEU A CA 1
ATOM 1346 C C . LEU A 1 169 ? -2.893 -8.799 -15.596 1.00 96.38 169 LEU A C 1
ATOM 1348 O O . LEU A 1 169 ? -3.156 -9.912 -15.157 1.00 96.38 169 LEU A O 1
ATOM 1352 N N . ALA A 1 170 ? -3.327 -8.376 -16.786 1.00 94.12 170 ALA A N 1
ATOM 1353 C CA . ALA A 1 170 ? -4.203 -9.179 -17.637 1.00 94.12 170 ALA A CA 1
ATOM 1354 C C . ALA A 1 170 ? -3.545 -10.489 -18.108 1.00 94.12 170 ALA A C 1
ATOM 1356 O O . ALA A 1 170 ? -4.203 -11.523 -18.138 1.00 94.12 170 ALA A O 1
ATOM 1357 N N . ILE A 1 171 ? -2.249 -10.468 -18.446 1.00 95.19 171 ILE A N 1
ATOM 1358 C CA . ILE A 1 171 ? -1.491 -11.670 -18.844 1.00 95.19 171 ILE A CA 1
ATOM 1359 C C . ILE A 1 171 ? -1.394 -12.678 -17.691 1.00 95.19 171 ILE A C 1
ATOM 1361 O O . ILE A 1 171 ? -1.385 -13.881 -17.938 1.00 95.19 171 ILE A O 1
ATOM 1365 N N . ASN A 1 172 ? -1.333 -12.192 -16.451 1.00 95.25 172 ASN A N 1
ATOM 1366 C CA . ASN A 1 172 ? -1.250 -13.022 -15.251 1.00 95.25 172 ASN A CA 1
ATOM 1367 C C . ASN A 1 172 ? -2.627 -13.336 -14.632 1.00 95.25 172 ASN A C 1
ATOM 1369 O O . ASN A 1 172 ? -2.673 -13.853 -13.522 1.00 95.25 172 ASN A O 1
ATOM 1373 N N . ASP A 1 173 ? -3.727 -13.017 -15.326 1.00 94.31 173 ASP A N 1
ATOM 1374 C CA . ASP A 1 173 ? -5.108 -13.224 -14.857 1.00 94.31 173 ASP A CA 1
ATOM 1375 C C . ASP A 1 173 ? -5.404 -12.566 -13.490 1.00 94.31 173 ASP A C 1
ATOM 1377 O O . ASP A 1 173 ? -6.063 -13.131 -12.620 1.00 94.31 173 ASP A O 1
ATOM 1381 N N . ILE A 1 174 ? -4.880 -11.350 -13.288 1.00 96.12 174 ILE A N 1
ATOM 1382 C CA . ILE A 1 174 ? -5.024 -10.582 -12.045 1.00 96.12 174 ILE A CA 1
ATOM 1383 C C . ILE A 1 174 ? -6.020 -9.438 -12.244 1.00 96.12 174 ILE A C 1
ATOM 1385 O O . ILE A 1 174 ? -5.806 -8.530 -13.056 1.00 96.12 174 ILE A O 1
ATOM 1389 N N . ASP A 1 175 ? -7.072 -9.407 -11.427 1.00 93.31 175 ASP A N 1
ATOM 1390 C CA . ASP A 1 175 ? -8.045 -8.316 -11.419 1.00 93.31 175 ASP A CA 1
ATOM 1391 C C . ASP A 1 175 ? -7.405 -6.993 -10.970 1.00 93.31 175 ASP A C 1
ATOM 1393 O O . ASP A 1 175 ? -6.808 -6.897 -9.894 1.00 93.31 175 ASP A O 1
ATOM 1397 N N . HIS A 1 176 ? -7.632 -5.911 -11.722 1.00 93.00 176 HIS A N 1
ATOM 1398 C CA . HIS A 1 176 ? -7.186 -4.570 -11.328 1.00 93.00 176 HIS A CA 1
ATOM 1399 C C . HIS A 1 176 ? -8.314 -3.743 -10.705 1.00 93.00 176 HIS A C 1
ATOM 1401 O O . HIS A 1 176 ? -9.186 -3.203 -11.394 1.00 93.00 176 HIS A O 1
ATOM 1407 N N . THR A 1 177 ? -8.268 -3.579 -9.384 1.00 89.19 177 THR A N 1
ATOM 1408 C CA . THR A 1 177 ? -9.169 -2.692 -8.641 1.00 89.19 177 THR A CA 1
ATOM 1409 C C . THR A 1 177 ? -8.516 -1.336 -8.404 1.00 89.19 177 THR A C 1
ATOM 1411 O O . THR A 1 177 ? -7.340 -1.229 -8.076 1.00 89.19 177 THR A O 1
ATOM 1414 N N . LYS A 1 178 ? -9.300 -0.266 -8.548 1.00 86.62 178 LYS A N 1
ATOM 1415 C CA . LYS A 1 178 ? -8.842 1.114 -8.351 1.00 86.62 178 LYS A CA 1
ATOM 1416 C C . LYS A 1 178 ? -9.584 1.729 -7.178 1.00 86.62 178 LYS A C 1
ATOM 1418 O O . LYS A 1 178 ? -10.814 1.633 -7.127 1.00 86.62 178 LYS A O 1
ATOM 1423 N N . THR A 1 179 ? -8.870 2.405 -6.281 1.00 75.69 179 THR A N 1
ATOM 1424 C CA . THR A 1 179 ? -9.481 3.168 -5.177 1.00 75.69 179 THR A CA 1
ATOM 1425 C C . THR A 1 179 ? -10.541 4.127 -5.724 1.00 75.69 179 THR A C 1
ATOM 1427 O O . THR A 1 179 ? -10.437 4.603 -6.856 1.00 75.69 179 THR A O 1
ATOM 1430 N N . LYS A 1 180 ? -11.604 4.440 -4.976 1.00 64.69 180 LYS A N 1
ATOM 1431 C CA . LYS A 1 180 ? -12.509 5.539 -5.366 1.00 64.69 180 LYS A CA 1
ATOM 1432 C C . LYS A 1 180 ? -11.794 6.875 -5.142 1.00 64.69 180 LYS A C 1
ATOM 1434 O O . LYS A 1 180 ? -11.047 7.025 -4.179 1.00 64.69 180 LYS A O 1
ATOM 1439 N N . ALA A 1 181 ? -12.003 7.842 -6.039 1.00 49.81 181 ALA A N 1
ATOM 1440 C CA . ALA A 1 181 ? -11.452 9.184 -5.859 1.00 49.81 181 ALA A CA 1
ATOM 1441 C C . ALA A 1 181 ? -11.919 9.745 -4.504 1.00 49.81 181 ALA A C 1
ATOM 1443 O O . ALA A 1 181 ? -13.091 9.610 -4.163 1.00 49.81 181 ALA A O 1
ATOM 1444 N N . MET A 1 182 ? -10.999 10.334 -3.735 1.00 44.41 182 MET A N 1
ATOM 1445 C CA . MET A 1 182 ? -11.244 10.824 -2.369 1.00 44.41 182 MET A CA 1
ATOM 1446 C C . MET A 1 182 ? -11.690 9.757 -1.348 1.00 44.41 182 MET A C 1
ATOM 1448 O O . MET A 1 182 ? -12.387 10.085 -0.391 1.00 44.41 182 MET A O 1
ATOM 1452 N N . SER A 1 183 ? -11.267 8.497 -1.500 1.00 47.22 183 SER A N 1
ATOM 1453 C CA . SER A 1 183 ? -11.386 7.479 -0.444 1.00 47.22 183 SER A CA 1
ATOM 1454 C C . SER A 1 183 ? -9.991 7.063 0.052 1.00 47.22 183 SER A C 1
ATOM 1456 O O . SER A 1 183 ? -9.410 6.113 -0.472 1.00 47.22 183 SER A O 1
ATOM 1458 N N . PRO A 1 184 ? -9.422 7.775 1.048 1.00 44.72 184 PRO A N 1
ATOM 1459 C CA . PRO A 1 184 ? -8.078 7.506 1.578 1.00 44.72 184 PRO A CA 1
ATOM 1460 C C . PRO A 1 184 ? -7.943 6.120 2.224 1.00 44.72 184 PRO A C 1
ATOM 1462 O O . PRO A 1 184 ? -6.847 5.612 2.421 1.00 44.72 184 PRO A O 1
ATOM 1465 N N . GLN A 1 185 ? -9.064 5.500 2.597 1.00 49.44 185 GLN A N 1
ATOM 1466 C CA . GLN A 1 185 ? -9.056 4.344 3.486 1.00 49.44 185 GLN A CA 1
ATOM 1467 C C . GLN A 1 185 ? -8.719 3.030 2.769 1.00 49.44 185 GLN A C 1
ATOM 1469 O O . GLN A 1 185 ? -8.105 2.159 3.384 1.00 49.44 185 GLN A O 1
ATOM 1474 N N . THR A 1 186 ? -9.005 2.903 1.466 1.00 49.81 186 THR A N 1
ATOM 1475 C CA . THR A 1 186 ? -8.744 1.656 0.723 1.00 49.81 186 THR A CA 1
ATOM 1476 C C . THR A 1 186 ? -7.240 1.411 0.494 1.00 49.81 186 THR A C 1
ATOM 1478 O O . THR A 1 186 ? -6.815 0.265 0.475 1.00 49.81 186 THR A O 1
ATOM 1481 N N . ASN A 1 187 ? -6.406 2.461 0.425 1.00 60.16 187 ASN A N 1
ATOM 1482 C CA . ASN A 1 187 ? -4.936 2.344 0.340 1.00 60.16 187 ASN A CA 1
ATOM 1483 C C . ASN A 1 187 ? -4.229 2.484 1.710 1.00 60.16 187 ASN A C 1
ATOM 1485 O O . ASN A 1 187 ? -3.002 2.506 1.811 1.00 60.16 187 ASN A O 1
ATOM 1489 N N . GLY A 1 188 ? -4.988 2.561 2.809 1.00 68.12 188 GLY A N 1
ATOM 1490 C CA . GLY A 1 188 ? -4.435 2.871 4.130 1.00 68.12 188 GLY A CA 1
ATOM 1491 C C . GLY A 1 188 ? -3.441 1.832 4.669 1.00 68.12 188 GLY A C 1
ATOM 1492 O O . GLY A 1 188 ? -2.738 2.108 5.640 1.00 68.12 188 GLY A O 1
ATOM 1493 N N . ILE A 1 189 ? -3.372 0.632 4.081 1.00 80.19 189 ILE A N 1
ATOM 1494 C CA . ILE A 1 189 ? -2.392 -0.390 4.464 1.00 80.19 189 ILE A CA 1
ATOM 1495 C C . ILE A 1 189 ? -0.980 -0.049 3.973 1.00 80.19 189 ILE A C 1
ATOM 1497 O O . ILE A 1 189 ? -0.051 -0.105 4.779 1.00 80.19 189 ILE A O 1
ATOM 1501 N N . CYS A 1 190 ? -0.830 0.384 2.717 1.00 81.06 190 CYS A N 1
ATOM 1502 C CA . CYS A 1 190 ? 0.449 0.837 2.174 1.00 81.06 190 CYS A CA 1
ATOM 1503 C C . CYS A 1 190 ? 0.917 2.098 2.900 1.00 81.06 190 CYS A C 1
ATOM 1505 O O . CYS A 1 190 ? 2.053 2.147 3.359 1.00 81.06 190 CYS A O 1
ATOM 1507 N N . GLU A 1 191 ? 0.019 3.061 3.132 1.00 80.19 191 GLU A N 1
ATOM 1508 C CA . GLU A 1 191 ? 0.361 4.285 3.867 1.00 80.19 191 GLU A CA 1
ATOM 1509 C C . GLU A 1 191 ? 0.860 4.003 5.293 1.00 80.19 191 GLU A C 1
ATOM 1511 O O . GLU A 1 191 ? 1.792 4.649 5.780 1.00 80.19 191 GLU A O 1
ATOM 1516 N N . ARG A 1 192 ? 0.236 3.049 6.001 1.00 82.12 192 ARG A N 1
ATOM 1517 C CA . ARG A 1 192 ? 0.703 2.628 7.332 1.00 82.12 192 ARG A CA 1
ATOM 1518 C C . ARG A 1 192 ? 2.073 1.969 7.253 1.00 82.12 192 ARG A C 1
ATOM 1520 O O . ARG A 1 192 ? 2.917 2.270 8.087 1.00 82.12 192 ARG A O 1
ATOM 1527 N N . PHE A 1 193 ? 2.296 1.123 6.252 1.00 84.94 193 PHE A N 1
ATOM 1528 C CA . PHE A 1 193 ? 3.587 0.483 6.036 1.00 84.94 193 PHE A CA 1
ATOM 1529 C C . PHE A 1 193 ? 4.695 1.503 5.732 1.00 84.94 193 PHE A C 1
ATOM 1531 O O . PHE A 1 193 ? 5.758 1.443 6.345 1.00 84.94 193 PHE A O 1
ATOM 1538 N N . HIS A 1 194 ? 4.435 2.502 4.881 1.00 83.38 194 HIS A N 1
ATOM 1539 C CA . HIS A 1 194 ? 5.389 3.589 4.619 1.00 83.38 194 HIS A CA 1
ATOM 1540 C C . HIS A 1 194 ? 5.735 4.360 5.891 1.00 83.38 194 HIS A C 1
ATOM 1542 O O . HIS A 1 194 ? 6.902 4.651 6.134 1.00 83.38 194 HIS A O 1
ATOM 1548 N N . LYS A 1 195 ? 4.740 4.652 6.740 1.00 83.25 195 LYS A N 1
ATOM 1549 C CA . LYS A 1 195 ? 4.986 5.288 8.043 1.00 83.25 195 LYS A CA 1
ATOM 1550 C C . LYS A 1 195 ? 5.857 4.426 8.951 1.00 83.25 195 LYS A C 1
ATOM 1552 O O . LYS A 1 195 ? 6.654 4.993 9.686 1.00 83.25 195 LYS A O 1
ATOM 1557 N N . THR A 1 196 ? 5.709 3.104 8.935 1.00 82.75 196 THR A N 1
ATOM 1558 C CA . THR A 1 196 ? 6.586 2.214 9.707 1.00 82.75 196 THR A CA 1
ATOM 1559 C C . THR A 1 196 ? 8.023 2.305 9.204 1.00 82.75 196 THR A C 1
ATOM 1561 O O . THR A 1 196 ? 8.897 2.622 9.998 1.00 82.75 196 THR A O 1
ATOM 1564 N N . ILE A 1 197 ? 8.252 2.152 7.894 1.00 82.62 197 ILE A N 1
ATOM 1565 C CA . ILE A 1 197 ? 9.601 2.232 7.300 1.00 82.62 197 ILE A CA 1
ATOM 1566 C C . ILE A 1 197 ? 10.290 3.568 7.602 1.00 82.62 197 ILE A C 1
ATOM 1568 O O . ILE A 1 197 ? 11.489 3.596 7.824 1.00 82.62 197 ILE A O 1
ATOM 1572 N N . LEU A 1 198 ? 9.556 4.683 7.595 1.00 79.06 198 LEU A N 1
ATOM 1573 C CA . LEU A 1 198 ? 10.139 6.006 7.853 1.00 79.06 198 LEU A CA 1
ATOM 1574 C C . LEU A 1 198 ? 10.510 6.253 9.322 1.00 79.06 198 LEU A C 1
ATOM 1576 O O . LEU A 1 198 ? 11.248 7.196 9.598 1.00 79.06 198 LEU A O 1
ATOM 1580 N N . ASN A 1 199 ? 9.931 5.493 10.254 1.00 75.62 199 ASN A N 1
ATOM 1581 C CA . ASN A 1 199 ? 10.132 5.679 11.693 1.00 75.62 199 ASN A CA 1
ATOM 1582 C C . ASN A 1 199 ? 11.140 4.691 12.300 1.00 75.62 199 ASN A C 1
ATOM 1584 O O . ASN A 1 199 ? 11.500 4.868 13.465 1.00 75.62 199 ASN A O 1
ATOM 1588 N N . GLU A 1 200 ? 11.546 3.664 11.554 1.00 62.31 200 GLU A N 1
ATOM 1589 C CA . GLU A 1 200 ? 12.640 2.749 11.910 1.00 62.31 200 GLU A CA 1
ATOM 1590 C C . GLU A 1 200 ? 13.978 3.261 11.361 1.00 62.31 200 GLU A C 1
ATOM 1592 O O . GLU A 1 200 ? 14.967 3.217 12.128 1.00 62.31 200 GLU A O 1
#

InterPro domains:
  IPR001584 Integrase, catalytic core [PS50994] (76-200)
  IPR012337 Ribonuclease H-like superfamily [SSF53098] (77-198)
  IPR036397 Ribonuclease H superfamily [G3DSA:3.30.420.10] (84-200)

Sequence (200 aa):
PAHGQHRTSNELRKQGVFVSGSGVRSIWLRHGLENFKKRLKALEDKVANEGIILTDAQVTALEKKKHDDEACGEIETAHPGYLGSQDTFYVGNLKGVGLIYQQTFVDTYSKVAFAKLYTTKTPITAADILNDKVLPYFEQYELPMLRILTDRGTEYCGKVEHHDYQLYLAINDIDHTKTKAMSPQTNGICERFHKTILNE

pLDDT: mean 86.46, std 13.57, range [42.06, 98.25]

Radius of gyration: 23.37 Å; Cα contacts (8 Å, |Δi|>4): 278; chains: 1; bounding box: 58×50×64 Å

Organism: NCBI:txid43654

Mean predicted aligned error: 13.6 Å

Foldseek 3Di:
DPDQLQVVQVVCVVVVHHAHSVRSCVVCVVVVNNDPVSVLVVVVVCCVPPVDDDDPVNVVSNVVVVVVVVLPPPPDDDDFLAEKEWDKAWDDQDPPLGTKIWIKIAGPHPRDIDIDIDRDLALVVNLCCCVPPNQVVCVVVVRHNAEYEYECDNSQDDDCVPRNNNVSCVVSNYHYHYDDVPSPSVNVSVVVVVVVVVVD

Nearest PDB structures (foldseek):
  7ouf-assembly1_E  TM=8.529E-01  e=3.045E-07  Simian T-lymphotropic virus 1
  7usf-assembly1_B-2  TM=6.197E-01  e=1.310E-07  Mouse mammary tumor virus
  7ut1-assembly1_b  TM=7.038E-01  e=3.648E-07  Mouse mammary tumor virus
  7pel-assembly1_D  TM=5.952E-01  e=4.930E-07  Simian T-lymphotropic virus 1
  7ut1-assembly1_G  TM=7.000E-01  e=1.622E-05  Mouse mammary tumor virus